Protein AF-A0A819W1I9-F1 (afdb_monomer_lite)

Secondary structure (DSSP, 8-state):
-HHHHHHHHHHHHHS--S---HHHHHHHHHHHHS--TT-TTHHHHHHHHHHHHH-SHHHHHHHHHTTHHHHHHHHHH---SSSSHHHHHHHHHHHHHHHHHT--HHHHHHHHHTTHHHHHHHHHTS----HHHHHHHHHHHHHHHH-TTTS-HHHHHHHHHHHHT----TTSTHHHHHHHHHHHHHTT--

Radius of gyration: 16.9 Å; chains: 1; bounding box: 39×48×34 Å

Sequence (190 aa):
TGVIRFLLRDAKETSKLAIIDDQILKQIVLNSNTIHAGLQFESRRVLFLLPIALKTVQAIEALARNDVFPLITSTLASCDVQTNRGIIQNEALIALNIIFMLANAFICEKLKEANSHENIKEFLKQEIQHPEIINNILQLIHLIKKQNNFLTVEQLHEYKPLLENIRISQNCGGRRLIDRTLAVIQNELE

pLDDT: mean 74.16, std 16.61, range [32.72, 95.38]

Structure (mmCIF, N/CA/C/O backbone):
data_AF-A0A819W1I9-F1
#
_entry.id   AF-A0A819W1I9-F1
#
loop_
_atom_site.group_PDB
_atom_site.id
_atom_site.type_symbol
_atom_site.label_atom_id
_atom_site.label_alt_id
_atom_site.label_comp_id
_atom_site.label_asym_id
_atom_site.label_entity_id
_atom_site.label_seq_id
_atom_site.pdbx_PDB_ins_code
_atom_site.Cartn_x
_atom_site.Cartn_y
_atom_site.Cartn_z
_atom_site.occupancy
_atom_site.B_iso_or_equiv
_atom_site.auth_seq_id
_atom_site.auth_comp_id
_atom_site.auth_asym_id
_atom_site.auth_atom_id
_atom_site.pdbx_PDB_model_num
ATOM 1 N N . THR A 1 1 ? -3.721 -21.417 -12.258 1.00 40.62 1 THR A N 1
ATOM 2 C CA . THR A 1 1 ? -4.404 -20.316 -12.985 1.00 40.62 1 THR A CA 1
ATOM 3 C C . THR A 1 1 ? -5.929 -20.445 -13.072 1.00 40.62 1 THR A C 1
ATOM 5 O O . THR A 1 1 ? -6.586 -19.410 -13.104 1.00 40.62 1 THR A O 1
ATOM 8 N N . GLY A 1 2 ? -6.529 -21.649 -13.060 1.00 32.72 2 GLY A N 1
ATOM 9 C CA . GLY A 1 2 ? -7.995 -21.828 -13.153 1.00 32.72 2 GLY A CA 1
ATOM 10 C C . GLY A 1 2 ? -8.813 -21.359 -11.936 1.00 32.72 2 GLY A C 1
ATOM 11 O O . GLY A 1 2 ? -9.829 -20.697 -12.109 1.00 32.72 2 GLY A O 1
ATOM 12 N N . VAL A 1 3 ? -8.337 -21.612 -10.712 1.00 42.19 3 VAL A N 1
ATOM 13 C CA . VAL A 1 3 ? -9.061 -21.277 -9.464 1.00 42.19 3 VAL A CA 1
ATOM 14 C C . VAL A 1 3 ? -9.192 -19.763 -9.250 1.00 42.19 3 VAL A C 1
ATOM 16 O O . VAL A 1 3 ? -10.231 -19.276 -8.826 1.00 42.19 3 VAL A O 1
ATOM 19 N N . ILE A 1 4 ? -8.166 -18.995 -9.621 1.00 44.78 4 ILE A N 1
ATOM 20 C CA . ILE A 1 4 ? -8.123 -17.533 -9.443 1.00 44.78 4 ILE A CA 1
ATOM 21 C C . ILE A 1 4 ? -9.081 -16.832 -10.413 1.00 44.78 4 ILE A C 1
ATOM 23 O O . ILE A 1 4 ? -9.819 -15.930 -10.021 1.00 44.78 4 ILE A O 1
ATOM 27 N N . ARG A 1 5 ? -9.115 -17.277 -11.679 1.00 37.56 5 ARG A N 1
ATOM 28 C CA . ARG A 1 5 ? -10.106 -16.792 -12.651 1.00 37.56 5 ARG A CA 1
ATOM 29 C C . ARG A 1 5 ? -11.521 -17.190 -12.251 1.00 37.56 5 ARG A C 1
ATOM 31 O O . ARG A 1 5 ? -12.421 -16.400 -12.479 1.00 37.56 5 ARG A O 1
ATOM 38 N N . PHE A 1 6 ? -11.708 -18.365 -11.651 1.00 39.47 6 PHE A N 1
ATOM 39 C CA . PHE A 1 6 ? -13.008 -18.805 -11.151 1.00 39.47 6 PHE A CA 1
ATOM 40 C C . PHE A 1 6 ? -13.499 -17.907 -10.004 1.00 39.47 6 PHE A C 1
ATOM 42 O O . PHE A 1 6 ? -14.563 -17.316 -10.131 1.00 39.47 6 PHE A O 1
ATOM 49 N N . LEU A 1 7 ? -12.676 -17.677 -8.972 1.00 45.53 7 LEU A N 1
ATOM 50 C CA . LEU A 1 7 ? -13.018 -16.809 -7.834 1.00 45.53 7 LEU A CA 1
ATOM 51 C C . LEU A 1 7 ? -13.323 -15.359 -8.2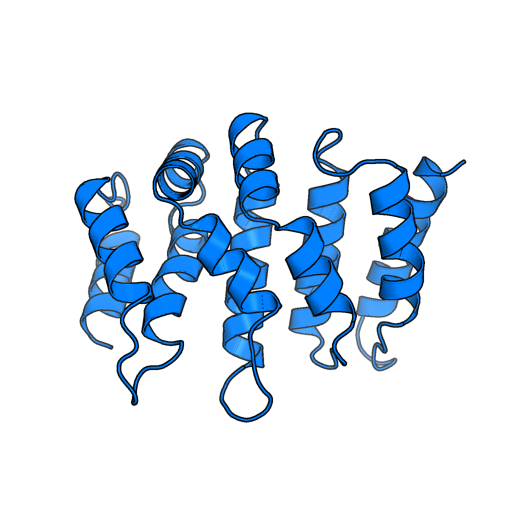53 1.00 45.53 7 LEU A C 1
ATOM 53 O O . LEU A 1 7 ? -14.256 -14.756 -7.736 1.00 45.53 7 LEU A O 1
ATOM 57 N N . LEU A 1 8 ? -12.578 -14.799 -9.216 1.00 46.66 8 LEU A N 1
ATOM 58 C CA . LEU A 1 8 ? -12.782 -13.425 -9.705 1.00 46.66 8 LEU A CA 1
ATOM 59 C C . LEU A 1 8 ? -13.891 -13.289 -10.762 1.00 46.66 8 LEU A C 1
ATOM 61 O O . LEU A 1 8 ? -14.426 -12.194 -10.948 1.00 46.66 8 LEU A O 1
ATOM 65 N N . ARG A 1 9 ? -14.226 -14.365 -11.481 1.00 39.38 9 ARG A N 1
ATOM 66 C CA . ARG A 1 9 ? -15.334 -14.384 -12.445 1.00 39.38 9 ARG A CA 1
ATOM 67 C C . ARG A 1 9 ? -16.673 -14.551 -11.729 1.00 39.38 9 ARG A C 1
ATOM 69 O O . ARG A 1 9 ? -17.563 -13.743 -11.972 1.00 39.38 9 ARG A O 1
ATOM 76 N N . ASP A 1 10 ? -16.770 -15.478 -10.775 1.00 37.53 10 ASP A N 1
ATOM 77 C CA . ASP A 1 10 ? -17.967 -15.630 -9.930 1.00 37.53 10 ASP A CA 1
ATOM 78 C C . ASP A 1 10 ? -18.248 -14.359 -9.113 1.00 37.53 10 ASP A C 1
ATOM 80 O O . ASP A 1 10 ? -19.395 -13.926 -8.993 1.00 37.53 10 ASP A O 1
ATOM 84 N N . ALA A 1 11 ? -17.191 -13.698 -8.632 1.00 45.59 11 ALA A N 1
ATOM 85 C CA . ALA A 1 11 ? -17.246 -12.398 -7.971 1.00 45.59 11 ALA A CA 1
ATOM 86 C C . ALA A 1 11 ? -17.952 -11.304 -8.789 1.00 45.59 11 ALA A C 1
ATOM 88 O O . ALA A 1 11 ? -18.772 -10.554 -8.256 1.00 45.59 11 ALA A O 1
ATOM 89 N N . LYS A 1 12 ? -17.595 -11.190 -10.076 1.00 42.84 12 LYS A N 1
ATOM 90 C CA . LYS A 1 12 ? -18.117 -10.172 -10.998 1.00 42.84 12 LYS A CA 1
ATOM 91 C C . LYS A 1 12 ? -19.528 -10.491 -11.480 1.00 42.84 12 LYS A C 1
ATOM 93 O O . LYS A 1 12 ? -20.302 -9.565 -11.689 1.00 42.84 12 LYS A O 1
ATOM 98 N N . GLU A 1 13 ? -19.847 -11.769 -11.677 1.00 42.88 13 GLU A N 1
ATOM 99 C CA . GLU A 1 13 ? -21.111 -12.194 -12.289 1.00 42.88 13 GLU A CA 1
ATOM 100 C C . GLU A 1 13 ? -22.275 -12.273 -11.284 1.00 42.88 13 GLU A C 1
ATOM 102 O O . GLU A 1 13 ? -23.427 -12.167 -11.693 1.00 42.88 13 GLU A O 1
ATOM 107 N N . THR A 1 14 ? -22.017 -12.404 -9.975 1.00 42.12 14 THR A N 1
ATOM 108 C CA . THR A 1 14 ? -23.095 -12.676 -9.000 1.00 42.12 14 THR A CA 1
ATOM 109 C C . THR A 1 14 ? -23.309 -11.626 -7.914 1.00 42.12 14 THR A C 1
ATOM 111 O O . THR A 1 14 ? -24.215 -11.798 -7.102 1.00 42.12 14 THR A O 1
ATOM 114 N N . SER A 1 15 ? -22.516 -10.551 -7.826 1.00 43.94 15 SER A N 1
ATOM 115 C CA . SER A 1 15 ? -22.472 -9.678 -6.629 1.00 43.94 15 SER A CA 1
ATOM 116 C C . SER A 1 15 ? -22.173 -10.431 -5.307 1.00 43.94 15 SER A C 1
ATOM 118 O O . SER A 1 15 ? -22.269 -9.854 -4.227 1.00 43.94 15 SER A O 1
ATOM 120 N N . LYS A 1 16 ? -21.742 -11.707 -5.372 1.00 41.88 16 LYS A N 1
ATOM 121 C CA . LYS A 1 16 ? -21.447 -12.585 -4.223 1.00 41.88 16 LYS A CA 1
ATOM 122 C C . LYS A 1 16 ? -19.952 -12.738 -3.923 1.00 41.88 16 LYS A C 1
ATOM 124 O O . LYS A 1 16 ? -19.539 -13.749 -3.369 1.00 41.88 16 LYS A O 1
ATOM 129 N N . LEU A 1 17 ? -19.146 -11.699 -4.138 1.00 43.75 17 LEU A N 1
ATOM 130 C CA . LEU A 1 17 ? -17.957 -11.515 -3.286 1.00 43.75 17 LEU A CA 1
ATOM 131 C C . LEU A 1 17 ? -18.344 -11.005 -1.884 1.00 43.75 17 LEU A C 1
ATOM 133 O O . LEU A 1 17 ? -17.508 -10.488 -1.154 1.00 43.75 17 LEU A O 1
ATOM 137 N N . ALA A 1 18 ? -19.626 -11.105 -1.520 1.00 43.31 18 ALA A N 1
ATOM 138 C CA . ALA A 1 18 ? -20.179 -10.516 -0.317 1.00 43.31 18 ALA A CA 1
ATOM 139 C C . ALA A 1 18 ? -19.517 -11.043 0.961 1.00 43.31 18 ALA A C 1
ATOM 141 O O . ALA A 1 18 ? -19.494 -10.313 1.944 1.00 43.31 18 ALA A O 1
ATOM 142 N N . ILE A 1 19 ? -18.966 -12.262 0.973 1.00 50.28 19 ILE A N 1
ATOM 143 C CA . ILE A 1 19 ? -18.284 -12.803 2.152 1.00 50.28 19 ILE A CA 1
ATOM 144 C C . ILE A 1 19 ? -17.232 -13.814 1.682 1.00 50.28 19 ILE A C 1
ATOM 146 O O . ILE A 1 19 ? -17.568 -14.947 1.344 1.00 50.28 19 ILE A O 1
ATOM 150 N N . ILE A 1 20 ? -15.955 -13.428 1.643 1.00 56.88 20 ILE A N 1
ATOM 151 C CA . ILE A 1 20 ? -14.900 -14.441 1.751 1.00 56.88 20 ILE A CA 1
ATOM 152 C C . ILE A 1 20 ? -14.887 -14.829 3.224 1.00 56.88 20 ILE A C 1
ATOM 154 O O . ILE A 1 20 ? -14.610 -13.981 4.068 1.00 56.88 20 ILE A O 1
ATOM 158 N N . ASP A 1 21 ? -15.258 -16.071 3.521 1.00 64.88 21 ASP A N 1
ATOM 159 C CA . ASP A 1 21 ? -15.243 -16.594 4.886 1.00 64.88 21 ASP A CA 1
ATOM 160 C C . ASP A 1 21 ? -13.842 -16.431 5.504 1.00 64.88 21 ASP A C 1
ATOM 162 O O . ASP A 1 21 ? -12.826 -16.655 4.837 1.00 64.88 21 ASP A O 1
ATOM 166 N N . ASP A 1 22 ? -13.785 -16.065 6.784 1.00 65.25 22 ASP A N 1
ATOM 167 C CA . ASP A 1 22 ? -12.542 -15.909 7.541 1.00 65.25 22 ASP A CA 1
ATOM 168 C C . ASP A 1 22 ? -11.709 -17.198 7.501 1.00 65.25 22 ASP A C 1
ATOM 170 O O . ASP A 1 22 ? -10.481 -17.144 7.429 1.00 65.25 22 ASP A O 1
ATOM 174 N N . GLN A 1 23 ? -12.345 -18.377 7.479 1.00 65.50 23 GLN A N 1
ATOM 175 C CA . GLN A 1 23 ? -11.618 -19.643 7.326 1.00 65.50 23 GLN A CA 1
ATOM 176 C C . GLN A 1 23 ? -10.927 -19.756 5.962 1.00 65.50 23 GLN A C 1
ATOM 178 O O . GLN A 1 23 ? -9.781 -20.206 5.884 1.00 65.50 23 GLN A O 1
ATOM 183 N N . ILE A 1 24 ? -11.590 -19.307 4.894 1.00 66.38 24 ILE A N 1
ATOM 184 C CA . ILE A 1 24 ? -11.033 -19.300 3.538 1.00 66.38 24 ILE A CA 1
ATOM 185 C C . ILE A 1 24 ? -9.881 -18.293 3.457 1.00 66.38 24 ILE A C 1
ATOM 187 O O . ILE A 1 24 ? -8.821 -18.628 2.930 1.00 66.38 24 ILE A O 1
ATOM 191 N N . LEU A 1 25 ? -10.036 -17.090 4.025 1.00 67.19 25 LEU A N 1
ATOM 192 C CA . LEU A 1 25 ? -8.958 -16.096 4.084 1.00 67.19 25 LEU A CA 1
ATOM 193 C C . LEU A 1 25 ? -7.730 -16.635 4.823 1.00 67.19 25 LEU A C 1
ATOM 195 O O . LEU A 1 25 ? -6.623 -16.551 4.290 1.00 67.19 25 LEU A O 1
ATOM 199 N N . LYS A 1 26 ? -7.916 -17.263 5.991 1.00 66.94 26 LYS A N 1
ATOM 200 C CA . LYS A 1 26 ? -6.822 -17.896 6.748 1.00 66.94 26 LYS A CA 1
ATOM 201 C C . LYS A 1 26 ? -6.105 -18.960 5.933 1.00 66.94 26 LYS A C 1
ATOM 203 O O . LYS A 1 26 ? -4.879 -18.987 5.914 1.00 66.94 26 LYS A O 1
ATOM 208 N N . GLN A 1 27 ? -6.844 -19.813 5.226 1.00 66.38 27 GLN A N 1
ATOM 209 C CA . GLN A 1 27 ? -6.240 -20.829 4.364 1.00 66.38 27 GLN A CA 1
ATOM 210 C C . GLN A 1 27 ? -5.451 -20.208 3.208 1.00 66.38 27 GLN A C 1
ATOM 212 O O . GLN A 1 27 ? -4.346 -20.660 2.919 1.00 66.38 27 GLN A O 1
ATOM 217 N N . ILE A 1 28 ? -5.970 -19.157 2.564 1.00 68.31 28 ILE A N 1
ATOM 218 C CA . ILE A 1 28 ? -5.247 -18.447 1.498 1.00 68.31 28 ILE A CA 1
ATOM 219 C C . ILE A 1 28 ? -3.946 -17.850 2.049 1.00 68.31 28 ILE A C 1
ATOM 221 O O . ILE A 1 28 ? -2.899 -18.002 1.424 1.00 68.31 28 ILE A O 1
ATOM 225 N N . VAL A 1 29 ? -3.988 -17.220 3.224 1.00 67.69 29 VAL A N 1
ATOM 226 C CA . VAL A 1 29 ? -2.820 -16.613 3.881 1.00 67.69 29 VAL A CA 1
ATOM 227 C C . VAL A 1 29 ? -1.779 -17.671 4.247 1.00 67.69 29 VAL A C 1
ATOM 229 O O . VAL A 1 29 ? -0.620 -17.540 3.853 1.00 67.69 29 VAL A O 1
ATOM 232 N N . LEU A 1 30 ? -2.183 -18.771 4.886 1.00 69.69 30 LEU A N 1
ATOM 233 C CA . LEU A 1 30 ? -1.293 -19.895 5.201 1.00 69.69 30 LEU A CA 1
ATOM 234 C C . LEU A 1 30 ? -0.627 -20.464 3.938 1.00 69.69 30 LEU A C 1
ATOM 236 O O . LEU A 1 30 ? 0.590 -20.647 3.901 1.00 69.69 30 LEU A O 1
ATOM 240 N N . ASN A 1 31 ? -1.404 -20.659 2.872 1.00 65.94 31 ASN A N 1
ATOM 241 C CA . ASN A 1 31 ? -0.908 -21.199 1.606 1.00 65.94 31 ASN A CA 1
ATOM 242 C C . ASN A 1 31 ? -0.075 -20.187 0.797 1.00 65.94 31 ASN A C 1
ATOM 244 O O . ASN A 1 31 ? 0.723 -20.566 -0.060 1.00 65.94 31 ASN A O 1
ATOM 248 N N . SER A 1 32 ? -0.218 -18.886 1.056 1.00 63.47 32 SER A N 1
ATOM 249 C CA . SER A 1 32 ? 0.608 -17.852 0.420 1.00 63.47 32 SER A CA 1
ATOM 250 C C . SER A 1 32 ? 2.045 -17.815 0.963 1.00 63.47 32 SER A C 1
ATOM 252 O O . SER A 1 32 ? 2.952 -17.317 0.286 1.00 63.47 32 SER A O 1
ATOM 254 N N . ASN A 1 33 ? 2.255 -18.389 2.154 1.00 61.66 33 ASN A N 1
ATOM 255 C CA . ASN A 1 33 ? 3.569 -18.598 2.759 1.00 61.66 33 ASN A CA 1
ATOM 256 C C . ASN A 1 33 ? 4.230 -19.902 2.290 1.00 61.66 33 ASN A C 1
ATOM 258 O O . ASN A 1 33 ? 5.455 -20.010 2.325 1.00 61.66 33 ASN A O 1
ATOM 262 N N . THR A 1 34 ? 3.455 -20.878 1.804 1.00 55.47 34 THR A N 1
ATOM 263 C CA . THR A 1 34 ? 4.005 -22.096 1.198 1.00 55.47 34 THR A CA 1
ATOM 264 C C . THR A 1 34 ? 4.489 -21.810 -0.221 1.00 55.47 34 THR A C 1
ATOM 266 O O . THR A 1 34 ? 3.709 -21.588 -1.148 1.00 55.47 34 THR A O 1
ATOM 269 N N . ILE A 1 35 ? 5.808 -21.784 -0.392 1.0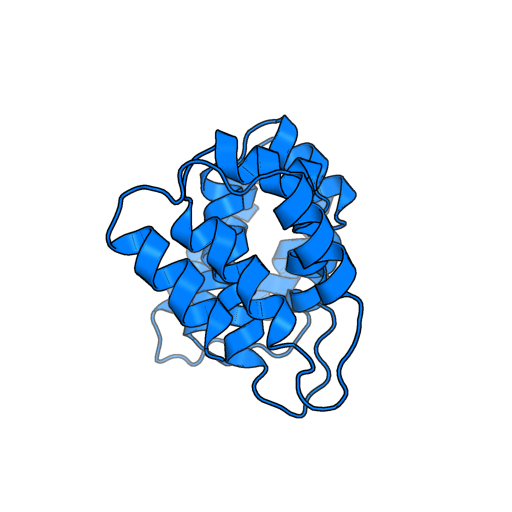0 48.19 35 ILE A N 1
ATOM 270 C CA . ILE A 1 35 ? 6.451 -21.489 -1.669 1.00 48.19 35 ILE A CA 1
ATOM 271 C C . ILE A 1 35 ? 6.437 -22.744 -2.552 1.00 48.19 35 ILE A C 1
ATOM 273 O O . ILE A 1 35 ? 7.235 -23.658 -2.360 1.00 48.19 35 ILE A O 1
ATOM 277 N N . HIS A 1 36 ? 5.583 -22.771 -3.576 1.00 45.62 36 HIS A N 1
ATOM 278 C CA . HIS A 1 36 ? 5.805 -23.659 -4.718 1.00 45.62 36 HIS A CA 1
ATOM 279 C C . HIS A 1 36 ? 6.907 -23.061 -5.598 1.00 45.62 36 HIS A C 1
ATOM 281 O O . HIS A 1 36 ? 6.750 -21.958 -6.120 1.00 45.62 36 HIS A O 1
ATOM 287 N N . ALA A 1 37 ? 8.007 -23.796 -5.787 1.00 44.50 37 ALA A N 1
ATOM 288 C CA . ALA A 1 37 ? 9.205 -23.326 -6.493 1.00 44.50 37 ALA A CA 1
ATOM 289 C C . ALA A 1 37 ? 8.942 -22.781 -7.917 1.00 44.50 37 ALA A C 1
ATOM 291 O O . ALA A 1 37 ? 9.687 -21.928 -8.381 1.00 44.50 37 ALA A O 1
ATOM 292 N N . GLY A 1 38 ? 7.869 -23.217 -8.590 1.00 44.56 38 GLY A N 1
ATOM 293 C CA . GLY A 1 38 ? 7.473 -22.733 -9.923 1.00 44.56 38 GLY A CA 1
ATOM 294 C C . GLY A 1 38 ? 6.378 -21.654 -9.953 1.00 44.56 38 GLY A C 1
ATOM 295 O O . GLY A 1 38 ? 5.993 -21.227 -11.034 1.00 44.56 38 GLY A O 1
ATOM 296 N N . LEU A 1 39 ? 5.843 -21.238 -8.799 1.00 47.97 39 LEU A N 1
ATOM 297 C CA . LEU A 1 39 ? 4.739 -20.266 -8.674 1.00 47.97 39 LEU A CA 1
ATOM 298 C C . LEU A 1 39 ? 5.048 -19.171 -7.647 1.00 47.97 39 LEU A C 1
ATOM 300 O O . LEU A 1 39 ? 4.131 -18.539 -7.113 1.00 47.97 39 LEU A O 1
ATOM 304 N N . GLN A 1 40 ? 6.334 -18.963 -7.351 1.00 51.16 40 GLN A N 1
ATOM 305 C CA . GLN A 1 40 ? 6.780 -17.865 -6.504 1.00 51.16 40 GLN A CA 1
ATOM 306 C C . GLN A 1 40 ? 6.093 -16.575 -6.976 1.00 51.16 40 GLN A C 1
ATOM 308 O O . GLN A 1 40 ? 6.099 -16.244 -8.158 1.00 51.16 40 GLN A O 1
ATOM 313 N N . PHE A 1 41 ? 5.421 -15.904 -6.042 1.00 55.34 41 PHE A N 1
ATOM 314 C CA . PHE A 1 41 ? 4.643 -14.675 -6.232 1.00 55.34 41 PHE A CA 1
ATOM 315 C C . PHE A 1 41 ? 3.269 -14.788 -6.926 1.00 55.34 41 PHE A C 1
ATOM 317 O O . PHE A 1 41 ? 2.389 -14.003 -6.575 1.00 55.34 41 PHE A O 1
ATOM 324 N N . GLU A 1 42 ? 2.993 -15.758 -7.812 1.00 58.22 42 GLU A N 1
ATOM 325 C CA . GLU A 1 42 ? 1.656 -15.885 -8.438 1.00 58.22 42 GLU A CA 1
ATOM 326 C C . GLU A 1 42 ? 0.546 -16.213 -7.430 1.00 58.22 42 GLU A C 1
ATOM 328 O O . GLU A 1 42 ? -0.573 -15.712 -7.550 1.00 58.22 42 GLU A O 1
ATOM 333 N N . SER A 1 43 ? 0.859 -17.010 -6.406 1.00 61.81 43 SER A N 1
ATOM 334 C CA . SER A 1 43 ? -0.070 -17.309 -5.310 1.00 61.81 43 SER A CA 1
ATOM 335 C C . SER A 1 43 ? -0.417 -16.065 -4.484 1.00 61.81 43 SER A C 1
ATOM 337 O O . SER A 1 43 ? -1.550 -15.927 -4.025 1.00 61.81 43 SER A O 1
ATOM 339 N N . ARG A 1 44 ? 0.525 -15.120 -4.348 1.00 69.81 44 ARG A N 1
ATOM 340 C CA . ARG A 1 44 ? 0.334 -13.866 -3.600 1.00 69.81 44 ARG A CA 1
ATOM 341 C C . ARG A 1 44 ? -0.498 -12.842 -4.360 1.00 69.81 44 ARG A C 1
ATOM 343 O O . ARG A 1 44 ? -1.211 -12.072 -3.728 1.00 69.81 44 ARG A O 1
ATOM 350 N N . ARG A 1 45 ? -0.495 -12.876 -5.697 1.00 76.12 45 ARG A N 1
ATOM 351 C CA . ARG A 1 45 ? -1.299 -11.958 -6.525 1.00 76.12 45 ARG A CA 1
ATOM 352 C C . ARG A 1 45 ? -2.785 -11.995 -6.187 1.00 76.12 45 ARG A C 1
ATOM 354 O O . ARG A 1 45 ? -3.444 -10.964 -6.238 1.00 76.12 45 ARG A O 1
ATOM 361 N N . VAL A 1 46 ? -3.306 -13.153 -5.772 1.00 73.69 46 VAL A N 1
ATOM 362 C CA . VAL A 1 46 ? -4.695 -13.277 -5.300 1.00 73.69 46 VAL A CA 1
ATOM 363 C C . VAL A 1 46 ? -4.980 -12.276 -4.187 1.00 73.69 46 VAL A C 1
ATOM 365 O O . VAL A 1 46 ? -5.982 -11.574 -4.261 1.00 73.69 46 VAL A O 1
ATOM 368 N N . LEU A 1 47 ? -4.074 -12.151 -3.215 1.00 78.12 47 LEU A N 1
ATOM 369 C CA . LEU A 1 47 ? -4.224 -11.254 -2.071 1.00 78.12 47 LEU A CA 1
ATOM 370 C C . LEU A 1 47 ? -4.276 -9.781 -2.486 1.00 78.12 47 LEU A C 1
ATOM 372 O O . LEU A 1 47 ? -4.991 -9.009 -1.859 1.00 78.12 47 LEU A O 1
ATOM 376 N N . PHE A 1 48 ? -3.583 -9.393 -3.562 1.00 83.62 48 PHE A N 1
ATOM 377 C CA . PHE A 1 48 ? -3.622 -8.020 -4.086 1.00 83.62 48 PHE A CA 1
ATOM 378 C C . PHE A 1 48 ? -4.932 -7.732 -4.820 1.00 83.62 48 PHE A C 1
ATOM 380 O O . PHE A 1 48 ? -5.454 -6.620 -4.773 1.00 83.62 48 PHE A O 1
ATOM 387 N N . LEU A 1 49 ? -5.508 -8.749 -5.463 1.00 80.62 49 LEU A N 1
ATOM 388 C CA . LEU A 1 49 ? -6.780 -8.627 -6.170 1.00 80.62 49 LEU A CA 1
ATOM 389 C C . LEU A 1 49 ? -7.979 -8.561 -5.213 1.00 80.62 49 LEU A C 1
ATOM 391 O O . LEU A 1 49 ? -9.015 -8.023 -5.600 1.00 80.62 49 LEU A O 1
ATOM 395 N N . LEU A 1 50 ? -7.851 -9.047 -3.971 1.00 81.44 50 LEU A N 1
ATOM 396 C CA . LEU A 1 50 ? -8.943 -9.027 -2.992 1.00 81.44 50 LEU A CA 1
ATOM 397 C C . LEU A 1 50 ? -9.389 -7.599 -2.623 1.00 81.44 50 LEU A C 1
ATOM 399 O O . LEU A 1 50 ? -10.570 -7.306 -2.826 1.00 81.44 50 LEU A O 1
ATOM 403 N N . PRO A 1 51 ? -8.511 -6.667 -2.188 1.00 84.12 51 PRO A N 1
ATOM 404 C CA . PRO A 1 51 ? -8.899 -5.267 -2.000 1.00 84.12 51 PRO A CA 1
ATOM 405 C C . PRO A 1 51 ? -9.510 -4.645 -3.260 1.00 84.12 51 PRO A C 1
ATOM 407 O O . PRO A 1 51 ? -10.503 -3.922 -3.178 1.00 84.12 51 PRO A O 1
ATOM 410 N N . ILE A 1 52 ? -8.959 -4.981 -4.435 1.00 79.19 52 ILE A N 1
ATOM 411 C CA . ILE A 1 52 ? -9.399 -4.462 -5.737 1.00 79.19 52 ILE A CA 1
ATOM 412 C C . ILE A 1 52 ? -10.809 -4.912 -6.093 1.00 79.19 52 ILE A C 1
ATOM 414 O O . ILE A 1 52 ? -11.567 -4.133 -6.666 1.00 79.19 52 ILE A O 1
ATOM 418 N N . ALA A 1 53 ? -11.171 -6.146 -5.767 1.00 75.25 53 ALA A N 1
ATOM 419 C CA . ALA A 1 53 ? -12.484 -6.683 -6.076 1.00 75.25 53 ALA A CA 1
ATOM 420 C C . ALA A 1 53 ? -13.541 -6.281 -5.034 1.00 75.25 53 ALA A C 1
ATOM 422 O O . ALA A 1 53 ? -14.683 -6.026 -5.405 1.00 75.25 53 ALA A O 1
ATOM 423 N N . LEU A 1 54 ? -13.162 -6.202 -3.754 1.00 77.25 54 LEU A N 1
ATOM 424 C CA . LEU A 1 54 ? -14.097 -6.044 -2.637 1.00 77.25 54 LEU A CA 1
ATOM 425 C C . LEU A 1 54 ? -14.521 -4.592 -2.378 1.00 77.25 54 LEU A C 1
ATOM 427 O O . LEU A 1 54 ? -15.696 -4.354 -2.122 1.00 77.25 54 LEU A O 1
ATOM 431 N N . LYS A 1 55 ? -13.583 -3.633 -2.428 1.00 77.38 55 LYS A N 1
ATOM 432 C CA . LYS A 1 55 ? -13.804 -2.169 -2.327 1.00 77.38 55 LYS A CA 1
ATOM 433 C C . LYS A 1 55 ? -14.809 -1.678 -1.258 1.00 77.38 55 LYS A C 1
ATOM 435 O O . LYS A 1 55 ? -15.421 -0.628 -1.438 1.00 77.38 55 LYS A O 1
ATOM 440 N N . THR A 1 56 ? -14.966 -2.386 -0.141 1.00 82.00 56 THR A N 1
ATOM 441 C CA . THR A 1 56 ? -15.812 -1.972 0.994 1.00 82.00 56 THR A CA 1
ATOM 442 C C . THR A 1 56 ? -15.008 -1.993 2.285 1.00 82.00 56 THR A C 1
ATOM 444 O O . THR A 1 56 ? -14.130 -2.838 2.450 1.00 82.00 56 THR A O 1
ATOM 447 N N . VAL A 1 57 ? -15.308 -1.081 3.214 1.00 87.06 57 VAL A N 1
ATOM 448 C CA . VAL A 1 57 ? -14.582 -0.975 4.493 1.00 87.06 57 VAL A CA 1
ATOM 449 C C . VAL A 1 57 ? -14.639 -2.300 5.255 1.00 87.06 57 VAL A C 1
ATOM 451 O O . VAL A 1 57 ? -13.601 -2.820 5.639 1.00 87.06 57 VAL A O 1
ATOM 454 N N . GLN A 1 58 ? -15.822 -2.909 5.376 1.00 85.38 58 GLN A N 1
ATOM 455 C CA . GLN A 1 58 ? -16.028 -4.167 6.106 1.00 85.38 58 GLN A CA 1
ATOM 456 C C . GLN A 1 58 ? -15.176 -5.312 5.549 1.00 85.38 58 GLN A C 1
ATOM 458 O O . GLN A 1 58 ? -14.623 -6.110 6.306 1.00 85.38 58 GLN A O 1
ATOM 463 N N . ALA A 1 59 ? -15.047 -5.386 4.224 1.00 81.56 59 ALA A N 1
ATOM 464 C CA . ALA A 1 59 ? -14.218 -6.393 3.588 1.00 81.56 59 ALA A CA 1
ATOM 465 C C . ALA A 1 59 ? -12.724 -6.123 3.813 1.00 81.56 59 ALA A C 1
ATOM 467 O O . ALA A 1 59 ? -11.982 -7.053 4.112 1.00 81.56 59 ALA A O 1
ATOM 468 N N . ILE A 1 60 ? -12.278 -4.863 3.735 1.00 88.19 60 ILE A N 1
ATOM 469 C CA . ILE A 1 60 ? -10.887 -4.495 4.046 1.00 88.19 60 ILE A CA 1
ATOM 470 C C . ILE A 1 60 ? -10.548 -4.792 5.514 1.00 88.19 60 ILE A C 1
ATOM 472 O O . ILE A 1 60 ? -9.470 -5.311 5.793 1.00 88.19 60 ILE A O 1
ATOM 476 N N . GLU A 1 61 ? -11.469 -4.549 6.449 1.00 88.94 61 GLU A N 1
ATOM 477 C CA . GLU A 1 61 ? -11.296 -4.935 7.854 1.00 88.94 61 GLU A CA 1
ATOM 478 C C . GLU A 1 61 ? -11.179 -6.453 8.031 1.00 88.94 61 GLU A C 1
ATOM 480 O O . GLU A 1 61 ? -10.371 -6.913 8.837 1.00 88.94 61 GLU A O 1
ATOM 485 N N . ALA A 1 62 ? -11.945 -7.244 7.274 1.00 83.62 62 ALA A N 1
ATOM 486 C CA . ALA A 1 62 ? -11.818 -8.700 7.285 1.00 83.62 62 ALA A CA 1
ATOM 487 C C . ALA A 1 62 ? -10.439 -9.150 6.774 1.00 83.62 62 ALA A C 1
ATOM 489 O O . ALA A 1 62 ? -9.811 -10.011 7.384 1.00 83.62 62 ALA A O 1
ATOM 490 N N . LEU A 1 63 ? -9.910 -8.523 5.717 1.00 87.06 63 LEU A N 1
ATOM 491 C CA . LEU A 1 63 ? -8.537 -8.780 5.264 1.00 87.06 63 LEU A CA 1
ATOM 492 C C . LEU A 1 63 ? -7.509 -8.424 6.351 1.00 87.06 63 LEU A C 1
ATOM 494 O O . LEU A 1 63 ? -6.569 -9.182 6.582 1.00 87.06 63 LEU A O 1
ATOM 498 N N . ALA A 1 64 ? -7.712 -7.305 7.050 1.00 88.88 64 ALA A N 1
ATOM 499 C CA . ALA A 1 64 ? -6.838 -6.861 8.132 1.00 88.88 64 ALA A CA 1
ATOM 500 C C . ALA A 1 64 ? -6.834 -7.833 9.326 1.00 88.88 64 ALA A C 1
ATOM 502 O O . ALA A 1 64 ? -5.778 -8.111 9.884 1.00 88.88 64 ALA A O 1
ATOM 503 N N . ARG A 1 65 ? -7.999 -8.389 9.698 1.00 86.81 65 ARG A N 1
ATOM 504 C CA . ARG A 1 65 ? -8.133 -9.398 10.771 1.00 86.81 65 ARG A CA 1
ATOM 505 C C . ARG A 1 65 ? -7.458 -10.733 10.453 1.00 86.81 65 ARG A C 1
ATOM 507 O O . ARG A 1 65 ? -7.211 -11.508 11.370 1.00 86.81 65 ARG A O 1
ATOM 514 N N . ASN A 1 66 ? -7.200 -11.007 9.178 1.00 83.44 66 ASN A N 1
ATOM 515 C CA . ASN A 1 66 ? -6.605 -12.254 8.710 1.00 83.44 66 ASN A CA 1
ATOM 516 C C . ASN A 1 66 ? -5.152 -12.066 8.240 1.00 83.44 66 ASN A C 1
ATOM 518 O O . ASN A 1 66 ? -4.685 -12.835 7.411 1.00 83.44 66 ASN A O 1
ATOM 522 N N . ASP A 1 67 ? -4.444 -11.043 8.730 1.00 84.62 67 ASP A N 1
ATOM 523 C CA . ASP A 1 67 ? -3.011 -10.824 8.470 1.00 84.62 67 ASP A CA 1
ATOM 524 C C . ASP A 1 67 ? -2.639 -10.741 6.978 1.00 84.62 67 ASP A C 1
ATOM 526 O O . ASP A 1 67 ? -1.541 -11.105 6.552 1.00 84.62 67 ASP A O 1
ATOM 530 N N . VAL A 1 68 ? -3.549 -10.212 6.153 1.00 87.25 68 VAL A N 1
ATOM 531 C CA . VAL A 1 68 ? -3.287 -10.013 4.721 1.00 87.25 68 VAL A CA 1
ATOM 532 C C . VAL A 1 68 ? -2.343 -8.828 4.492 1.00 87.25 68 VAL A C 1
ATOM 534 O O . VAL A 1 68 ? -1.498 -8.880 3.600 1.00 87.25 68 VAL A O 1
ATOM 537 N N . PHE A 1 69 ? -2.446 -7.759 5.289 1.00 91.69 69 PHE A N 1
ATOM 538 C CA . PHE A 1 69 ? -1.666 -6.530 5.078 1.00 91.69 69 PHE A CA 1
ATOM 539 C C . PHE A 1 69 ? -0.147 -6.742 5.103 1.00 91.69 69 PHE A C 1
ATOM 541 O O . PHE A 1 69 ? 0.488 -6.263 4.164 1.00 91.69 69 PHE A O 1
ATOM 548 N N . PRO A 1 70 ? 0.444 -7.487 6.066 1.00 89.50 70 PRO A N 1
ATOM 549 C CA . PRO A 1 70 ? 1.876 -7.789 6.056 1.00 89.50 70 PRO A CA 1
ATOM 550 C C . PRO A 1 70 ? 2.362 -8.398 4.739 1.00 89.50 70 PRO A C 1
ATOM 552 O O . PRO A 1 70 ? 3.440 -8.056 4.267 1.00 89.50 70 PRO A O 1
ATOM 555 N N . LEU A 1 71 ? 1.559 -9.261 4.109 1.00 85.75 71 LEU A N 1
ATOM 556 C CA . LEU A 1 71 ? 1.914 -9.908 2.844 1.00 85.75 71 LEU A CA 1
ATOM 557 C C . LEU A 1 71 ? 1.875 -8.935 1.661 1.00 85.75 71 LEU A C 1
ATOM 559 O O . LEU A 1 71 ? 2.694 -9.033 0.743 1.00 85.75 71 LEU A O 1
ATOM 563 N N . ILE A 1 72 ? 0.930 -7.991 1.673 1.00 88.69 72 ILE A N 1
ATOM 564 C CA . ILE A 1 72 ? 0.845 -6.930 0.663 1.00 88.69 72 ILE A CA 1
ATOM 565 C C . ILE A 1 72 ? 2.023 -5.972 0.807 1.00 88.69 72 ILE A C 1
ATOM 567 O O . ILE A 1 72 ? 2.706 -5.677 -0.173 1.00 88.69 72 ILE A O 1
ATOM 571 N N . THR A 1 73 ? 2.294 -5.516 2.026 1.00 90.31 73 THR A N 1
ATOM 572 C CA . THR A 1 73 ? 3.303 -4.489 2.290 1.00 90.31 73 THR A CA 1
ATOM 573 C C . THR A 1 73 ? 4.707 -5.049 2.096 1.00 90.31 73 THR A C 1
ATOM 575 O O . THR A 1 73 ? 5.508 -4.435 1.395 1.00 90.31 73 THR A O 1
ATOM 578 N N . SER A 1 74 ? 4.994 -6.260 2.584 1.00 87.06 74 SER A N 1
ATOM 579 C CA . SER A 1 74 ? 6.306 -6.891 2.407 1.00 87.06 74 SER A CA 1
ATOM 580 C C . SER A 1 74 ? 6.623 -7.188 0.941 1.00 87.06 74 SER A C 1
ATOM 582 O O . SER A 1 74 ? 7.793 -7.244 0.566 1.00 87.06 74 SER A O 1
ATOM 584 N N . THR A 1 75 ? 5.612 -7.370 0.084 1.00 84.56 75 THR A N 1
ATOM 585 C CA . THR A 1 75 ? 5.818 -7.587 -1.359 1.00 84.56 75 THR A CA 1
ATOM 586 C C . THR A 1 75 ? 6.454 -6.368 -2.033 1.00 84.56 75 THR A C 1
ATOM 588 O O . THR A 1 75 ? 7.226 -6.537 -2.976 1.00 84.56 75 THR A O 1
ATOM 591 N N . LEU A 1 76 ? 6.222 -5.155 -1.519 1.00 83.31 76 LEU A N 1
ATOM 592 C CA . LEU A 1 76 ? 6.904 -3.958 -2.015 1.00 83.31 76 LEU A CA 1
ATOM 593 C C . LEU A 1 76 ? 8.423 -4.029 -1.771 1.00 83.31 76 LEU A C 1
ATOM 595 O O . LEU A 1 76 ? 9.207 -3.747 -2.679 1.00 83.31 76 LEU A O 1
ATOM 599 N N . ALA A 1 77 ? 8.830 -4.463 -0.575 1.00 76.69 77 ALA A N 1
ATOM 600 C CA . ALA A 1 77 ? 10.228 -4.483 -0.139 1.00 76.69 77 ALA A CA 1
ATOM 601 C C . ALA A 1 77 ? 11.017 -5.735 -0.580 1.00 76.69 77 ALA A C 1
ATOM 603 O O . ALA A 1 77 ? 12.223 -5.662 -0.778 1.00 76.69 77 ALA A O 1
ATOM 604 N N . SER A 1 78 ? 10.360 -6.890 -0.738 1.00 69.88 78 SER A N 1
ATOM 605 C CA . SER A 1 78 ? 11.023 -8.212 -0.820 1.00 69.88 78 SER A CA 1
ATOM 606 C C . SER A 1 78 ? 11.337 -8.737 -2.225 1.00 69.88 78 SER A C 1
ATOM 608 O O . SER A 1 78 ? 11.744 -9.888 -2.388 1.00 69.88 78 SER A O 1
ATOM 610 N N . CYS A 1 79 ? 11.150 -7.942 -3.270 1.00 56.78 79 CYS A N 1
ATOM 611 C CA . CYS A 1 79 ? 11.396 -8.421 -4.622 1.00 56.78 79 CYS A CA 1
ATOM 612 C C . CYS A 1 79 ? 12.920 -8.363 -4.930 1.00 56.78 79 CYS A C 1
ATOM 614 O O . CYS A 1 79 ? 13.484 -7.275 -4.902 1.00 56.78 79 CYS A O 1
ATOM 616 N N . ASP A 1 80 ? 13.568 -9.476 -5.363 1.00 50.91 80 ASP A N 1
ATOM 617 C CA . ASP A 1 80 ? 14.939 -9.591 -5.987 1.00 50.91 80 ASP A CA 1
ATOM 618 C C . ASP A 1 80 ? 15.080 -9.785 -7.558 1.00 50.91 80 ASP A C 1
ATOM 620 O O . ASP A 1 80 ? 14.392 -10.618 -8.149 1.00 50.91 80 ASP A O 1
ATOM 624 N N . VAL A 1 81 ? 15.908 -8.976 -8.250 1.00 45.66 81 VAL A N 1
ATOM 625 C CA . VAL A 1 81 ? 15.775 -8.285 -9.585 1.00 45.66 81 VAL A CA 1
ATOM 626 C C . VAL A 1 81 ? 15.255 -9.058 -10.834 1.00 45.66 81 VAL A C 1
ATOM 628 O O . VAL A 1 81 ? 14.926 -8.427 -11.836 1.00 45.66 81 VAL A O 1
ATOM 631 N N . GLN A 1 82 ? 15.027 -10.374 -10.822 1.00 45.44 82 GLN A N 1
ATOM 632 C CA . GLN A 1 82 ? 15.067 -11.157 -12.074 1.00 45.44 82 GLN A CA 1
ATOM 633 C C . GLN A 1 82 ? 13.754 -11.631 -12.767 1.00 45.44 82 GLN A C 1
ATOM 635 O O . GLN A 1 82 ? 13.859 -12.098 -13.896 1.00 45.44 82 GLN A O 1
ATOM 640 N N . THR A 1 83 ? 12.521 -11.504 -12.236 1.00 49.88 83 THR A N 1
ATOM 641 C CA . THR A 1 83 ? 11.307 -12.054 -12.929 1.00 49.88 83 THR A CA 1
ATOM 642 C C . THR A 1 83 ? 9.955 -11.353 -12.644 1.00 49.88 83 THR A C 1
ATOM 644 O O . THR A 1 83 ? 9.463 -11.381 -11.524 1.00 49.88 83 THR A O 1
ATOM 647 N N . ASN A 1 84 ? 9.292 -10.755 -13.656 1.00 56.56 84 ASN A N 1
ATOM 648 C CA . ASN A 1 84 ? 7.879 -10.270 -13.628 1.00 56.56 84 ASN A CA 1
ATOM 649 C C . ASN A 1 84 ? 7.454 -9.277 -12.507 1.00 56.56 84 ASN A C 1
ATOM 651 O O . ASN A 1 84 ? 6.287 -9.170 -12.130 1.00 56.56 84 ASN A O 1
ATOM 655 N N . ARG A 1 85 ? 8.402 -8.492 -11.999 1.00 67.75 85 ARG A N 1
ATOM 656 C CA . ARG A 1 85 ? 8.348 -7.834 -10.676 1.00 67.75 85 ARG A CA 1
ATOM 657 C C . ARG A 1 85 ? 7.550 -6.546 -10.666 1.00 67.75 85 ARG A C 1
ATOM 659 O O . ARG A 1 85 ? 6.792 -6.302 -9.734 1.00 67.75 85 ARG A O 1
ATOM 666 N N . GLY A 1 86 ? 7.670 -5.772 -11.744 1.00 73.94 86 GLY A N 1
ATOM 667 C CA . GLY A 1 86 ? 6.944 -4.517 -11.892 1.00 73.94 86 GLY A CA 1
ATOM 668 C C . GLY A 1 86 ? 5.435 -4.727 -11.825 1.00 73.94 86 GLY A C 1
ATOM 669 O O . GLY A 1 86 ? 4.755 -3.971 -11.150 1.00 73.94 86 GLY A O 1
ATOM 670 N N . ILE A 1 87 ? 4.915 -5.802 -12.430 1.00 79.44 87 ILE A N 1
ATOM 671 C CA . ILE A 1 87 ? 3.478 -6.117 -12.403 1.00 79.44 87 ILE A CA 1
ATOM 672 C C . ILE A 1 87 ? 3.019 -6.415 -10.973 1.00 79.44 87 ILE A C 1
ATOM 674 O O . ILE A 1 87 ? 2.018 -5.871 -10.523 1.00 79.44 87 ILE A O 1
ATOM 678 N N . ILE A 1 88 ? 3.766 -7.246 -10.248 1.00 80.75 88 ILE A N 1
ATOM 679 C CA . ILE A 1 88 ? 3.399 -7.695 -8.900 1.00 80.75 88 ILE A CA 1
ATOM 680 C C . ILE A 1 88 ? 3.494 -6.547 -7.889 1.00 80.75 88 ILE A C 1
ATOM 682 O O . ILE A 1 88 ? 2.578 -6.354 -7.092 1.00 80.75 88 ILE A O 1
ATOM 686 N N . GLN A 1 89 ? 4.555 -5.738 -7.959 1.00 82.50 89 GLN A N 1
ATOM 687 C CA . GLN A 1 89 ? 4.680 -4.523 -7.151 1.00 82.50 89 GLN A CA 1
ATOM 688 C C . GLN A 1 89 ? 3.573 -3.520 -7.488 1.00 82.50 89 GLN A C 1
ATOM 690 O O . GLN A 1 89 ? 2.988 -2.927 -6.587 1.00 82.50 89 GLN A O 1
ATOM 695 N N . ASN A 1 90 ? 3.229 -3.366 -8.769 1.00 85.62 90 ASN A N 1
ATOM 696 C CA . ASN A 1 90 ? 2.146 -2.483 -9.187 1.00 85.62 90 ASN A CA 1
ATOM 697 C C . ASN A 1 90 ? 0.786 -2.949 -8.649 1.00 85.62 90 ASN A C 1
ATOM 699 O O . ASN A 1 90 ? 0.019 -2.139 -8.141 1.00 85.62 90 ASN A O 1
ATOM 703 N N . GLU A 1 91 ? 0.492 -4.250 -8.699 1.00 86.38 91 GLU A N 1
ATOM 704 C CA . GLU A 1 91 ? -0.726 -4.824 -8.114 1.00 86.38 91 GLU A CA 1
ATOM 705 C C . GLU A 1 91 ? -0.783 -4.615 -6.597 1.00 86.38 91 GLU A C 1
ATOM 707 O O . GLU A 1 91 ? -1.828 -4.219 -6.079 1.00 86.38 91 GLU A O 1
ATOM 712 N N . ALA A 1 92 ? 0.335 -4.808 -5.892 1.00 89.00 92 ALA A N 1
ATOM 713 C CA . ALA A 1 92 ? 0.429 -4.526 -4.462 1.00 89.00 92 ALA A CA 1
ATOM 714 C C . ALA A 1 92 ? 0.203 -3.033 -4.152 1.00 89.00 92 ALA A C 1
ATOM 716 O O . ALA A 1 92 ? -0.541 -2.707 -3.227 1.00 89.00 92 ALA A O 1
ATOM 717 N N . LEU A 1 93 ? 0.761 -2.116 -4.952 1.00 91.25 93 LEU A N 1
ATOM 718 C CA . LEU A 1 93 ? 0.514 -0.675 -4.813 1.00 91.25 93 LEU A CA 1
ATOM 719 C C . LEU A 1 93 ? -0.953 -0.313 -5.056 1.00 91.25 93 LEU A C 1
ATOM 721 O O . LEU A 1 93 ? -1.524 0.466 -4.297 1.00 91.25 93 LEU A O 1
ATOM 725 N N . ILE A 1 94 ? -1.588 -0.884 -6.082 1.00 90.56 94 ILE A N 1
ATOM 726 C CA . ILE A 1 94 ? -3.016 -0.664 -6.356 1.00 90.56 94 ILE A CA 1
ATOM 727 C C . ILE A 1 94 ? -3.865 -1.187 -5.190 1.00 90.56 94 ILE A C 1
ATOM 729 O O . ILE A 1 94 ? -4.805 -0.514 -4.762 1.00 90.56 94 ILE A O 1
ATOM 733 N N . ALA A 1 95 ? -3.525 -2.356 -4.643 1.00 91.12 95 ALA A N 1
ATOM 734 C CA . ALA A 1 95 ? -4.192 -2.909 -3.472 1.00 91.12 95 ALA A CA 1
ATOM 735 C C . ALA A 1 95 ? -4.074 -1.966 -2.263 1.00 91.12 95 ALA A C 1
ATOM 737 O O . ALA A 1 95 ? -5.084 -1.656 -1.630 1.00 91.12 95 ALA A O 1
ATOM 738 N N . LEU A 1 96 ? -2.873 -1.443 -1.991 1.00 94.62 96 LEU A N 1
ATOM 739 C CA . LEU A 1 96 ? -2.640 -0.474 -0.918 1.00 94.62 96 LEU A CA 1
ATOM 740 C C . LEU A 1 96 ? -3.386 0.838 -1.144 1.00 94.62 96 LEU A C 1
ATOM 742 O O . LEU A 1 96 ? -3.985 1.345 -0.202 1.00 94.62 96 LEU A O 1
ATOM 746 N N . ASN A 1 97 ? -3.439 1.356 -2.372 1.00 93.12 97 ASN A N 1
ATOM 747 C CA . ASN A 1 97 ? -4.240 2.538 -2.694 1.00 93.12 97 ASN A CA 1
ATOM 748 C C . ASN A 1 97 ? -5.709 2.347 -2.302 1.00 93.12 97 ASN A C 1
ATOM 750 O O . ASN A 1 97 ? -6.323 3.241 -1.728 1.00 93.12 97 ASN A O 1
ATOM 754 N N . ILE A 1 98 ? -6.277 1.166 -2.548 1.00 91.06 98 ILE A N 1
ATOM 755 C CA . ILE A 1 98 ? -7.665 0.886 -2.164 1.00 91.06 98 ILE A CA 1
ATOM 756 C C . ILE A 1 98 ? -7.811 0.743 -0.651 1.00 91.06 98 ILE A C 1
ATOM 758 O O . ILE A 1 98 ? -8.765 1.276 -0.086 1.00 91.06 98 ILE A O 1
ATOM 762 N N . ILE A 1 99 ? -6.861 0.077 0.010 1.00 94.19 99 ILE A N 1
ATOM 763 C CA . ILE A 1 99 ? -6.854 -0.053 1.470 1.00 94.19 99 ILE A CA 1
ATOM 764 C C . ILE A 1 99 ? -6.798 1.336 2.127 1.00 94.19 99 ILE A C 1
ATOM 766 O O . ILE A 1 99 ? -7.629 1.628 2.979 1.00 94.19 99 ILE A O 1
ATOM 770 N N . PHE A 1 100 ? -5.885 2.215 1.701 1.00 94.00 100 PHE A N 1
ATOM 771 C CA . PHE A 1 100 ? -5.737 3.566 2.256 1.00 94.00 100 PHE A CA 1
ATOM 772 C C . PHE A 1 100 ? -6.887 4.511 1.897 1.00 94.00 100 PHE A C 1
ATOM 774 O O . PHE A 1 100 ? -7.229 5.387 2.691 1.00 94.00 100 PHE A O 1
ATOM 781 N N . MET A 1 101 ? -7.517 4.331 0.734 1.00 92.94 101 MET A N 1
ATOM 782 C CA . MET A 1 101 ? -8.732 5.064 0.363 1.00 92.94 101 MET A CA 1
ATOM 783 C C . MET A 1 101 ? -9.913 4.732 1.285 1.00 92.94 101 MET A C 1
ATOM 785 O O . MET A 1 101 ? -10.762 5.587 1.519 1.00 92.94 101 MET A O 1
ATOM 789 N N . LEU A 1 102 ? -9.962 3.505 1.807 1.00 90.50 102 LEU A N 1
ATOM 790 C CA . LEU A 1 102 ? -11.006 3.015 2.711 1.00 90.50 102 LEU A CA 1
ATOM 791 C C . LEU A 1 102 ? -10.548 2.964 4.175 1.00 90.50 102 LEU A C 1
ATOM 793 O O . LEU A 1 102 ? -11.262 2.416 5.016 1.00 90.50 102 LEU A O 1
ATOM 797 N N . ALA A 1 103 ? -9.363 3.495 4.483 1.00 89.94 103 ALA A N 1
ATOM 798 C CA . ALA A 1 103 ? -8.772 3.351 5.799 1.00 89.94 103 ALA A CA 1
ATOM 799 C C . ALA A 1 103 ? -9.554 4.140 6.854 1.00 89.94 103 ALA A C 1
ATOM 801 O O . ALA A 1 103 ? -9.841 5.327 6.703 1.00 89.94 103 ALA A O 1
ATOM 802 N N . ASN A 1 104 ? -9.867 3.442 7.941 1.00 91.06 104 ASN A N 1
ATOM 803 C CA . ASN A 1 104 ? -10.344 3.991 9.201 1.00 91.06 104 ASN A CA 1
ATOM 804 C C . ASN A 1 104 ? -9.282 3.747 10.291 1.00 91.06 104 ASN A C 1
ATOM 806 O O . ASN A 1 104 ? -8.223 3.179 10.019 1.00 91.06 104 ASN A O 1
ATOM 810 N N . ALA A 1 105 ? -9.567 4.138 11.535 1.00 90.69 105 ALA A N 1
ATOM 811 C CA . ALA A 1 105 ? -8.624 3.973 12.644 1.00 90.69 105 ALA A CA 1
ATOM 812 C C . ALA A 1 105 ? -8.128 2.522 12.807 1.00 90.69 105 ALA A C 1
ATOM 814 O O . ALA A 1 105 ? -6.929 2.302 12.953 1.00 90.69 105 ALA A O 1
ATOM 815 N N . PHE A 1 106 ? -9.019 1.531 12.704 1.00 92.31 106 PHE A N 1
ATOM 816 C CA . PHE A 1 106 ? -8.654 0.117 12.823 1.00 92.31 106 PHE A CA 1
ATOM 817 C C . PHE A 1 106 ? -7.728 -0.345 11.687 1.00 92.31 106 PHE A C 1
ATOM 819 O O . PHE A 1 106 ? -6.709 -0.988 11.937 1.00 92.31 106 PHE A O 1
ATOM 826 N N . ILE A 1 107 ? -8.047 0.014 10.440 1.00 94.44 107 ILE A N 1
ATOM 827 C CA . ILE A 1 107 ? -7.223 -0.313 9.267 1.00 94.44 107 ILE A CA 1
ATOM 828 C C . ILE A 1 107 ? -5.839 0.341 9.383 1.00 94.44 107 ILE A C 1
ATOM 830 O O . ILE A 1 107 ? -4.836 -0.314 9.106 1.00 94.44 107 ILE A O 1
ATOM 834 N N . CYS A 1 108 ? -5.772 1.600 9.824 1.00 94.31 108 CYS A N 1
ATOM 835 C CA . CYS A 1 108 ? -4.513 2.314 10.040 1.00 94.31 108 CYS A CA 1
ATOM 836 C C . CYS A 1 108 ? -3.621 1.617 11.073 1.00 94.31 108 CYS A C 1
ATOM 838 O O . CYS A 1 108 ? -2.435 1.431 10.809 1.00 94.31 108 CYS A O 1
ATOM 840 N N . GLU A 1 109 ? -4.174 1.185 12.209 1.00 94.44 109 GLU A N 1
ATOM 841 C CA . GLU A 1 109 ? -3.412 0.436 13.217 1.00 94.44 109 GLU A CA 1
ATOM 842 C C . GLU A 1 109 ? -2.887 -0.890 12.654 1.00 94.44 109 GLU A C 1
ATOM 844 O O . GLU A 1 109 ? -1.699 -1.189 12.767 1.00 94.44 109 GLU A O 1
ATOM 849 N N . LYS A 1 110 ? -3.717 -1.635 11.916 1.00 95.38 110 LYS A N 1
ATOM 850 C CA . LYS A 1 110 ? -3.287 -2.885 11.267 1.00 95.38 110 LYS A CA 1
ATOM 851 C C . LYS A 1 110 ? -2.204 -2.673 10.210 1.00 95.38 110 LYS A C 1
ATOM 853 O O . LYS A 1 110 ? -1.315 -3.506 10.052 1.00 95.38 110 LYS A O 1
ATOM 858 N N . LEU A 1 111 ? -2.234 -1.553 9.493 1.00 95.00 11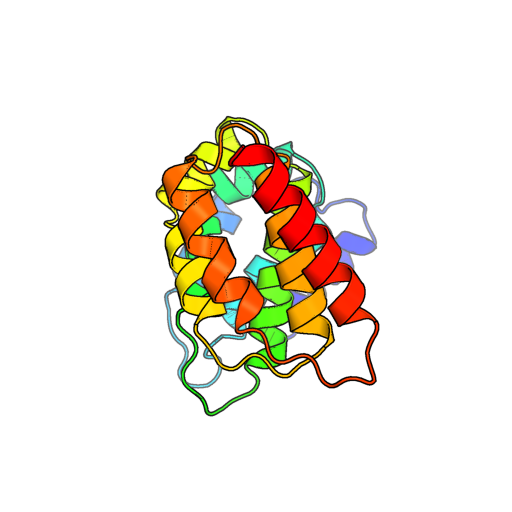1 LEU A N 1
ATOM 859 C CA . LEU A 1 111 ? -1.17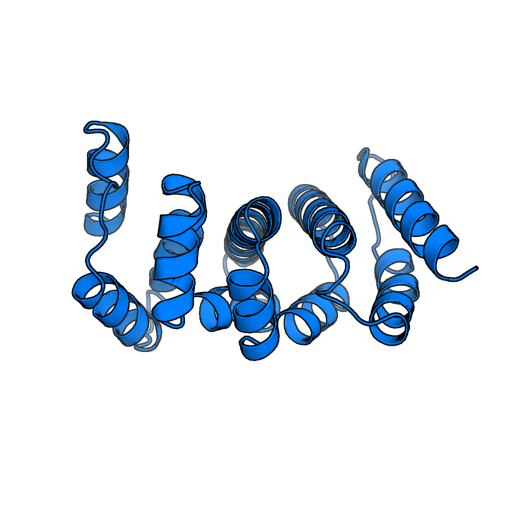3 -1.184 8.555 1.00 95.00 111 LEU A CA 1
ATOM 860 C C . LEU A 1 111 ? 0.138 -0.827 9.274 1.00 95.00 111 LEU A C 1
ATOM 862 O O . LEU A 1 111 ? 1.210 -1.146 8.752 1.00 95.00 111 LEU A O 1
ATOM 866 N N . LYS A 1 112 ? 0.083 -0.201 10.457 1.00 94.19 112 LYS A N 1
ATOM 867 C CA . LYS A 1 112 ? 1.276 0.054 11.283 1.00 94.19 112 LYS A CA 1
ATOM 868 C C . LYS A 1 112 ? 1.881 -1.250 11.797 1.00 94.19 112 LYS A C 1
ATOM 870 O O . LYS A 1 112 ? 3.075 -1.459 11.614 1.00 94.19 112 LYS A O 1
ATOM 875 N N . GLU A 1 113 ? 1.058 -2.152 12.336 1.00 94.44 113 GLU A N 1
ATOM 876 C CA . GLU A 1 113 ? 1.480 -3.501 12.755 1.00 94.44 113 GLU A CA 1
ATOM 877 C C . GLU A 1 113 ? 2.139 -4.280 11.600 1.00 94.44 113 GLU A C 1
ATOM 879 O O . GLU A 1 113 ? 3.110 -5.007 11.798 1.00 94.44 113 GLU A O 1
ATOM 884 N N . ALA A 1 114 ? 1.660 -4.076 10.369 1.00 92.06 114 ALA A N 1
ATOM 885 C CA . ALA A 1 114 ? 2.211 -4.666 9.149 1.00 92.06 114 ALA A CA 1
ATOM 886 C C . ALA A 1 114 ? 3.509 -4.003 8.636 1.00 92.06 114 ALA A C 1
ATOM 888 O O . ALA A 1 114 ? 3.915 -4.262 7.497 1.00 92.06 114 ALA A O 1
ATOM 889 N N . ASN A 1 115 ? 4.138 -3.118 9.420 1.00 92.75 115 ASN A N 1
ATOM 890 C CA . ASN A 1 115 ? 5.331 -2.351 9.048 1.00 92.75 115 ASN A CA 1
ATOM 891 C C . ASN A 1 115 ? 5.188 -1.639 7.689 1.00 92.75 115 ASN A C 1
ATOM 893 O O . ASN A 1 115 ? 6.147 -1.528 6.922 1.00 92.75 115 ASN A O 1
ATOM 897 N N . SER A 1 116 ? 3.976 -1.176 7.353 1.00 93.12 116 SER A N 1
ATOM 898 C CA . SER A 1 116 ? 3.697 -0.620 6.020 1.00 93.12 116 SER A CA 1
ATOM 899 C C . SER A 1 116 ? 4.572 0.591 5.711 1.00 93.12 116 SER A C 1
ATOM 901 O O . SER A 1 116 ? 5.057 0.711 4.593 1.00 93.12 116 SER A O 1
ATOM 903 N N . HIS A 1 117 ? 4.812 1.457 6.702 1.00 91.94 117 HIS A N 1
ATOM 904 C CA . HIS A 1 117 ? 5.693 2.616 6.559 1.00 91.94 117 HIS A CA 1
ATOM 905 C C . HIS A 1 117 ? 7.110 2.209 6.121 1.00 91.94 117 HIS A C 1
ATOM 907 O O . HIS A 1 117 ? 7.597 2.717 5.113 1.00 91.94 117 HIS A O 1
ATOM 913 N N . GLU A 1 118 ? 7.739 1.263 6.826 1.00 92.19 118 GLU A N 1
ATOM 914 C CA . GLU A 1 118 ? 9.099 0.799 6.516 1.00 92.19 118 GLU A CA 1
ATOM 915 C C . GLU A 1 118 ? 9.167 0.108 5.152 1.00 92.19 118 GLU A C 1
ATOM 917 O O . GLU A 1 118 ? 10.075 0.367 4.366 1.00 92.19 118 GLU A O 1
ATOM 922 N N . ASN A 1 119 ? 8.165 -0.707 4.818 1.00 91.44 119 ASN A N 1
ATOM 923 C CA . ASN A 1 119 ? 8.105 -1.387 3.526 1.00 91.44 119 ASN A CA 1
ATOM 924 C C . ASN A 1 119 ? 7.946 -0.411 2.348 1.00 91.44 119 ASN A C 1
ATOM 926 O O . ASN A 1 119 ? 8.562 -0.595 1.298 1.00 91.44 119 ASN A O 1
ATOM 930 N N . ILE A 1 120 ? 7.137 0.639 2.518 1.00 91.56 120 ILE A N 1
ATOM 931 C CA . ILE A 1 120 ? 6.978 1.703 1.520 1.00 91.56 120 ILE A CA 1
ATOM 932 C C . ILE A 1 120 ? 8.272 2.512 1.395 1.00 91.56 120 ILE A C 1
ATOM 934 O O . ILE A 1 120 ? 8.696 2.827 0.283 1.00 91.56 120 ILE A O 1
ATOM 938 N N . LYS A 1 121 ? 8.926 2.813 2.520 1.00 90.06 121 LYS A N 1
ATOM 939 C CA . LYS A 1 121 ? 10.211 3.515 2.550 1.00 90.06 121 LYS A CA 1
ATOM 940 C C . LYS A 1 121 ? 11.284 2.739 1.796 1.00 90.06 121 LYS A C 1
ATOM 942 O O . LYS A 1 121 ? 11.980 3.309 0.963 1.00 90.06 121 LYS A O 1
ATOM 947 N N . GLU A 1 122 ? 11.391 1.439 2.048 1.00 89.00 122 GLU A N 1
ATOM 948 C CA . GLU A 1 122 ? 12.352 0.576 1.365 1.00 89.00 122 GLU A CA 1
ATOM 949 C C . GLU A 1 122 ? 12.061 0.471 -0.132 1.00 89.00 122 GLU A C 1
ATOM 951 O O . GLU A 1 122 ? 12.971 0.534 -0.953 1.00 89.00 122 GLU A O 1
ATOM 956 N N . PHE A 1 123 ? 10.784 0.406 -0.503 1.00 87.75 123 PHE A N 1
ATOM 957 C CA . PHE A 1 123 ? 10.376 0.447 -1.900 1.00 87.75 123 PHE A CA 1
ATOM 958 C C . PHE A 1 123 ? 10.792 1.747 -2.601 1.00 87.75 123 PHE A C 1
ATOM 960 O O . PHE A 1 123 ? 11.311 1.702 -3.712 1.00 87.75 123 PHE A O 1
ATOM 967 N N . LEU A 1 124 ? 10.636 2.899 -1.945 1.00 86.00 124 LEU A N 1
ATOM 968 C CA . LEU A 1 124 ? 11.038 4.202 -2.486 1.00 86.00 124 LEU A CA 1
ATOM 969 C C . LEU A 1 124 ? 12.556 4.367 -2.659 1.00 86.00 124 LEU A C 1
ATOM 971 O O . LEU A 1 124 ? 12.979 5.209 -3.446 1.00 86.00 124 LEU A O 1
ATOM 975 N N . LYS A 1 125 ? 13.378 3.579 -1.954 1.00 85.56 125 LYS A N 1
ATOM 976 C CA . LYS A 1 125 ? 14.838 3.553 -2.161 1.00 85.56 125 LYS A CA 1
ATOM 977 C C . LYS A 1 125 ? 15.246 2.792 -3.425 1.00 85.56 125 LYS A C 1
ATOM 979 O O . LYS A 1 125 ? 16.384 2.928 -3.869 1.00 85.56 125 LYS A O 1
ATOM 984 N N . GLN A 1 126 ? 14.354 1.975 -3.987 1.00 80.62 126 GLN A N 1
ATOM 985 C CA . GLN A 1 126 ? 14.623 1.226 -5.212 1.00 80.62 126 GLN A CA 1
ATOM 986 C C . GLN A 1 126 ? 14.625 2.166 -6.425 1.00 80.62 126 GLN A C 1
ATOM 988 O O . GLN A 1 126 ? 13.938 3.188 -6.452 1.00 80.62 126 GLN A O 1
ATOM 993 N N . GLU A 1 127 ? 15.366 1.806 -7.474 1.00 74.75 127 GLU A N 1
ATOM 994 C CA . GLU A 1 127 ? 15.330 2.550 -8.733 1.00 74.75 127 GLU A CA 1
ATOM 995 C C . GLU A 1 127 ? 14.017 2.263 -9.487 1.00 74.75 127 GLU A C 1
ATOM 997 O O . GLU A 1 127 ? 13.901 1.312 -10.262 1.00 74.75 127 GLU A O 1
ATOM 1002 N N . ILE A 1 128 ? 12.993 3.085 -9.240 1.00 73.75 128 ILE A N 1
ATOM 1003 C CA . ILE A 1 128 ? 11.679 2.961 -9.880 1.00 73.75 128 ILE A CA 1
ATOM 1004 C C . ILE A 1 128 ? 11.670 3.768 -11.182 1.00 73.75 128 ILE A C 1
ATOM 1006 O O . ILE A 1 128 ? 11.633 4.996 -11.160 1.00 73.75 128 ILE A O 1
ATOM 1010 N N . GLN A 1 129 ? 11.640 3.080 -12.324 1.00 67.69 129 GLN A N 1
ATOM 1011 C CA . GLN A 1 129 ? 11.599 3.728 -13.645 1.00 67.69 129 GLN A CA 1
ATOM 1012 C C . GLN A 1 129 ? 10.225 3.641 -14.334 1.00 67.69 129 GLN A C 1
ATOM 1014 O O . GLN A 1 129 ? 9.942 4.410 -15.253 1.00 67.69 129 GLN A O 1
ATOM 1019 N N . HIS A 1 130 ? 9.348 2.721 -13.913 1.00 77.50 130 HIS A N 1
ATOM 1020 C CA . HIS A 1 130 ? 8.081 2.474 -14.608 1.00 77.50 130 HIS A CA 1
ATOM 1021 C C . HIS A 1 130 ? 7.022 3.547 -14.272 1.00 77.50 130 HIS A C 1
ATOM 1023 O O . HIS A 1 130 ? 6.621 3.648 -13.108 1.00 77.50 130 HIS A O 1
ATOM 1029 N N . PRO A 1 131 ? 6.489 4.304 -15.254 1.00 76.25 131 PRO A N 1
ATOM 1030 C CA . PRO A 1 131 ? 5.595 5.437 -14.987 1.00 76.25 131 PRO A CA 1
ATOM 1031 C C . PRO A 1 131 ? 4.325 5.085 -14.205 1.00 76.25 131 PRO A C 1
ATOM 1033 O O . PRO A 1 131 ? 3.886 5.859 -13.360 1.00 76.25 131 PRO A O 1
ATOM 1036 N N . GLU A 1 132 ? 3.732 3.915 -14.457 1.00 79.38 132 GLU A N 1
ATOM 1037 C CA . GLU A 1 132 ? 2.526 3.480 -13.734 1.00 79.38 132 GLU A CA 1
ATOM 1038 C C . GLU A 1 132 ? 2.801 3.219 -12.252 1.00 79.38 132 GLU A C 1
ATOM 1040 O O . GLU A 1 132 ? 2.003 3.598 -11.399 1.00 79.38 132 GLU A O 1
ATOM 1045 N N . ILE A 1 133 ? 3.960 2.631 -11.948 1.00 84.50 133 ILE A N 1
ATOM 1046 C CA . ILE A 1 133 ? 4.379 2.339 -10.578 1.00 84.50 133 ILE A CA 1
ATOM 1047 C C . ILE A 1 133 ? 4.616 3.655 -9.838 1.00 84.50 133 ILE A C 1
ATOM 1049 O O . ILE A 1 133 ? 4.128 3.825 -8.725 1.00 84.50 133 ILE A O 1
ATOM 1053 N N . ILE A 1 134 ? 5.284 4.609 -10.498 1.00 81.69 134 ILE A N 1
ATOM 1054 C CA . ILE A 1 134 ? 5.505 5.967 -9.985 1.00 81.69 134 ILE A CA 1
ATOM 1055 C C . ILE A 1 134 ? 4.166 6.656 -9.685 1.00 81.69 134 ILE A C 1
ATOM 1057 O O . ILE A 1 134 ? 3.976 7.209 -8.606 1.00 81.69 134 ILE A O 1
ATOM 1061 N N . ASN A 1 135 ? 3.199 6.596 -10.600 1.00 83.25 135 ASN A N 1
ATOM 1062 C CA . ASN A 1 135 ? 1.883 7.187 -10.357 1.00 83.25 135 ASN A CA 1
ATOM 1063 C C . ASN A 1 135 ? 1.177 6.537 -9.161 1.00 83.25 135 ASN A C 1
ATOM 1065 O O . ASN A 1 135 ? 0.613 7.244 -8.326 1.00 83.25 135 ASN A O 1
ATOM 1069 N N . ASN A 1 136 ? 1.229 5.209 -9.055 1.00 87.94 136 ASN A N 1
ATOM 1070 C CA . ASN A 1 136 ? 0.556 4.483 -7.986 1.00 87.94 136 ASN A CA 1
ATOM 1071 C C . ASN A 1 136 ? 1.197 4.719 -6.614 1.00 87.94 136 ASN A C 1
ATOM 1073 O O . ASN A 1 136 ? 0.458 4.848 -5.639 1.00 87.94 136 ASN A O 1
ATOM 1077 N N . ILE A 1 137 ? 2.526 4.846 -6.522 1.00 88.19 137 ILE A N 1
ATOM 1078 C CA . ILE A 1 137 ? 3.187 5.183 -5.253 1.00 88.19 137 ILE A CA 1
ATOM 1079 C C . ILE A 1 137 ? 2.927 6.636 -4.834 1.00 88.19 137 ILE A C 1
ATOM 1081 O O . ILE A 1 137 ? 2.710 6.905 -3.657 1.00 88.19 137 ILE A O 1
ATOM 1085 N N . LEU A 1 138 ? 2.857 7.579 -5.779 1.00 85.88 138 LEU A N 1
ATOM 1086 C CA . LEU A 1 138 ? 2.516 8.971 -5.460 1.00 85.88 138 LEU A CA 1
ATOM 1087 C C . LEU A 1 138 ? 1.063 9.111 -4.988 1.00 85.88 138 LEU A C 1
ATOM 1089 O O . LEU A 1 138 ? 0.789 9.840 -4.036 1.00 85.88 138 LEU A O 1
ATOM 1093 N N . GLN A 1 139 ? 0.134 8.377 -5.609 1.00 87.00 139 GLN A N 1
ATOM 1094 C CA . GLN A 1 139 ? -1.243 8.280 -5.117 1.00 87.00 139 GLN A CA 1
ATOM 1095 C C . GLN A 1 139 ? -1.292 7.708 -3.698 1.00 87.00 139 GLN A C 1
ATOM 1097 O O . GLN A 1 139 ? -2.000 8.256 -2.852 1.00 87.00 139 GLN A O 1
ATOM 1102 N N . LEU A 1 140 ? -0.498 6.672 -3.423 1.00 91.19 140 LEU A N 1
ATOM 1103 C CA . LEU A 1 140 ? -0.435 6.039 -2.109 1.00 91.19 140 LEU A CA 1
ATOM 1104 C C . LEU A 1 140 ? 0.033 7.025 -1.041 1.00 91.19 140 LEU A C 1
ATOM 1106 O O . LEU A 1 140 ? -0.612 7.155 -0.006 1.00 91.19 140 LEU A O 1
ATOM 1110 N N . ILE A 1 141 ? 1.097 7.780 -1.318 1.00 87.62 141 ILE A N 1
ATOM 1111 C CA . ILE A 1 141 ? 1.616 8.805 -0.403 1.00 87.62 141 ILE A CA 1
ATOM 1112 C C . ILE A 1 141 ? 0.569 9.895 -0.151 1.00 87.62 141 ILE A C 1
ATOM 1114 O O . ILE A 1 141 ? 0.366 10.309 0.989 1.00 87.62 141 ILE A O 1
ATOM 1118 N N . HIS A 1 142 ? -0.156 10.326 -1.186 1.00 85.94 142 HIS A N 1
ATOM 1119 C CA . HIS A 1 142 ? -1.232 11.301 -1.018 1.00 85.94 142 HIS A CA 1
ATOM 1120 C C . HIS A 1 142 ? -2.375 10.772 -0.136 1.00 85.94 142 HIS A C 1
ATOM 1122 O O . HIS A 1 142 ? -2.920 11.516 0.679 1.00 85.94 142 HIS A O 1
ATOM 1128 N N . LEU A 1 143 ? -2.744 9.497 -0.283 1.00 89.56 143 LEU A N 1
ATOM 1129 C CA . LEU A 1 143 ? -3.763 8.863 0.553 1.00 89.56 143 LEU A CA 1
ATOM 1130 C C . LEU A 1 143 ? -3.284 8.684 1.993 1.00 89.56 143 LEU A C 1
ATOM 1132 O O . LEU A 1 143 ? -4.031 9.006 2.909 1.00 89.56 143 LEU A O 1
ATOM 1136 N N . ILE A 1 144 ? -2.036 8.256 2.194 1.00 88.94 144 ILE A N 1
ATOM 1137 C CA . ILE A 1 144 ? -1.388 8.186 3.509 1.00 88.94 144 ILE A CA 1
ATOM 1138 C C . ILE A 1 144 ? -1.454 9.541 4.210 1.00 88.94 144 ILE A C 1
ATOM 1140 O O . ILE A 1 144 ? -1.863 9.613 5.362 1.00 88.94 144 ILE A O 1
ATOM 1144 N N . LYS A 1 145 ? -1.129 10.624 3.499 1.00 82.62 145 LYS A N 1
ATOM 1145 C CA . LYS A 1 145 ? -1.155 11.984 4.047 1.00 82.62 145 LYS A CA 1
ATOM 1146 C C . LYS A 1 145 ? -2.550 12.424 4.492 1.00 82.62 145 LYS A C 1
ATOM 1148 O O . LYS A 1 145 ? -2.671 13.183 5.442 1.00 82.62 145 LYS A O 1
ATOM 1153 N N . LYS A 1 146 ? -3.614 11.956 3.827 1.00 84.25 146 LYS A N 1
ATOM 1154 C CA . LYS A 1 146 ? -5.000 12.210 4.267 1.00 84.25 146 LYS A CA 1
ATOM 1155 C C . LYS A 1 146 ? -5.353 11.481 5.564 1.00 84.25 146 LYS A C 1
ATOM 1157 O O . LYS A 1 146 ? -6.323 11.854 6.217 1.00 84.25 146 LYS A O 1
ATOM 1162 N N . GLN A 1 147 ? -4.598 10.446 5.924 1.00 85.31 147 GLN A N 1
ATOM 1163 C CA . GLN A 1 147 ? -4.7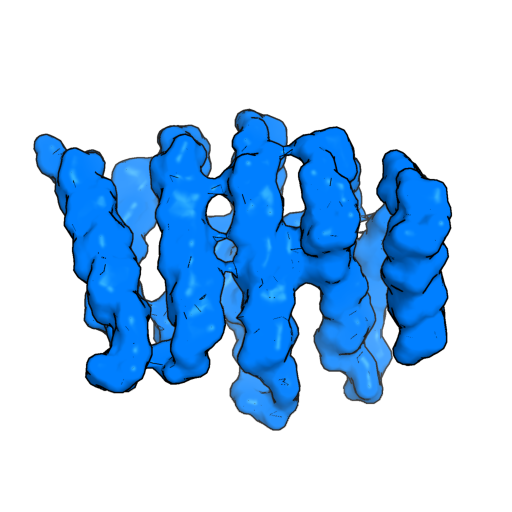64 9.724 7.174 1.00 85.31 147 GLN A CA 1
ATOM 1164 C C . GLN A 1 147 ? -3.908 10.391 8.255 1.00 85.31 147 GLN A C 1
ATOM 1166 O O . GLN A 1 147 ? -2.790 9.957 8.528 1.00 85.31 147 GLN A O 1
ATOM 1171 N N . ASN A 1 148 ? -4.456 11.430 8.896 1.00 70.56 148 ASN A N 1
ATOM 1172 C CA . ASN A 1 148 ? -3.760 12.270 9.890 1.00 70.56 148 ASN A CA 1
ATOM 1173 C C . ASN A 1 148 ? -3.059 11.492 11.023 1.00 70.56 148 ASN A C 1
ATOM 1175 O O . ASN A 1 148 ? -2.140 12.014 11.639 1.00 70.56 148 ASN A O 1
ATOM 1179 N N . ASN A 1 149 ? -3.474 10.251 11.298 1.00 79.38 149 ASN A N 1
ATOM 1180 C CA . ASN A 1 149 ? -2.944 9.436 12.395 1.00 79.38 149 ASN A CA 1
ATOM 1181 C C . ASN A 1 149 ? -2.029 8.293 11.926 1.00 79.38 149 ASN A C 1
ATOM 1183 O O . ASN A 1 149 ? -1.685 7.427 12.736 1.00 79.38 149 ASN A O 1
ATOM 1187 N N . PHE A 1 150 ? -1.699 8.210 10.633 1.00 87.50 150 PHE A N 1
ATOM 1188 C CA . PHE A 1 150 ? -0.926 7.086 10.104 1.00 87.50 150 PHE A CA 1
ATOM 1189 C C . PHE A 1 150 ? 0.591 7.282 10.231 1.00 87.50 150 PHE A C 1
ATOM 1191 O O . PHE A 1 150 ? 1.265 6.363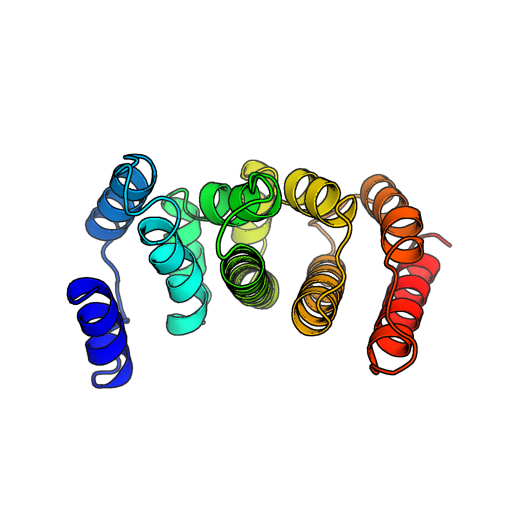 10.693 1.00 87.50 150 PHE A O 1
ATOM 1198 N N . LEU A 1 151 ? 1.109 8.457 9.858 1.00 86.62 151 LEU A N 1
ATOM 1199 C CA . LEU A 1 151 ? 2.525 8.819 9.998 1.00 86.62 151 LEU A CA 1
ATOM 1200 C C . LEU A 1 151 ? 2.713 9.874 11.087 1.00 86.62 151 LEU A C 1
ATOM 1202 O O . LEU A 1 151 ? 1.857 10.740 11.260 1.00 86.62 151 LEU A O 1
ATOM 1206 N N . THR A 1 152 ? 3.853 9.831 11.775 1.00 87.19 152 THR A N 1
ATOM 1207 C CA . THR A 1 152 ? 4.316 10.969 12.582 1.00 87.19 152 THR A CA 1
ATOM 1208 C C . THR A 1 152 ? 4.930 12.057 11.694 1.00 87.19 152 THR A C 1
ATOM 1210 O O . THR A 1 152 ? 5.233 11.826 10.519 1.00 87.19 152 THR A O 1
ATOM 1213 N N . VAL A 1 153 ? 5.144 13.251 12.251 1.00 83.19 153 VAL A N 1
ATOM 1214 C CA . VAL A 1 153 ? 5.794 14.366 11.538 1.00 83.19 153 VAL A CA 1
ATOM 1215 C C . VAL A 1 153 ? 7.224 13.991 11.136 1.00 83.19 153 VAL A C 1
ATOM 1217 O O . VAL A 1 153 ? 7.642 14.230 10.004 1.00 83.19 153 VAL A O 1
ATOM 1220 N N . GLU A 1 154 ? 7.957 13.312 12.017 1.00 85.56 154 GLU A N 1
ATOM 1221 C CA . GLU A 1 154 ? 9.313 12.822 11.751 1.00 85.56 154 GLU A CA 1
ATOM 1222 C C . GLU A 1 154 ? 9.316 11.820 10.591 1.00 85.56 154 GLU A C 1
ATOM 1224 O O . GLU A 1 154 ? 10.127 11.923 9.672 1.00 85.56 154 GLU A O 1
ATOM 1229 N N . GLN A 1 155 ? 8.346 10.905 10.571 1.00 87.88 155 GLN A N 1
ATOM 1230 C CA . GLN A 1 155 ? 8.191 9.942 9.484 1.00 87.88 155 GLN A CA 1
ATOM 1231 C C . GLN A 1 155 ? 7.816 10.609 8.157 1.00 87.88 155 GLN A C 1
ATOM 1233 O O . GLN A 1 155 ? 8.219 10.117 7.107 1.00 87.88 155 GLN A O 1
ATOM 1238 N N . LEU A 1 156 ? 7.074 11.720 8.166 1.00 83.62 156 LEU A N 1
ATOM 1239 C CA . LEU A 1 156 ? 6.798 12.506 6.957 1.00 83.62 156 LEU A CA 1
ATOM 1240 C C . LEU A 1 156 ? 8.065 13.182 6.415 1.00 83.62 156 LEU A C 1
ATOM 1242 O O . LEU A 1 156 ? 8.278 13.188 5.199 1.00 83.62 156 LEU A O 1
ATOM 1246 N N . HIS A 1 157 ? 8.938 13.688 7.294 1.00 83.75 157 HIS A N 1
ATOM 1247 C CA . HIS A 1 157 ? 10.231 14.254 6.894 1.00 83.75 157 HIS A CA 1
ATOM 1248 C C . HIS A 1 157 ? 11.118 13.239 6.160 1.00 83.75 157 HIS A C 1
ATOM 1250 O O . HIS A 1 157 ? 11.817 13.617 5.219 1.00 83.75 157 HIS A O 1
ATOM 1256 N N . GLU A 1 158 ? 11.057 11.956 6.526 1.00 88.38 158 GLU A N 1
ATOM 1257 C CA . GLU A 1 158 ? 11.821 10.892 5.859 1.00 88.38 158 GLU A CA 1
ATOM 1258 C C . GLU A 1 158 ? 11.400 10.668 4.394 1.00 88.38 158 GLU A C 1
ATOM 1260 O O . GLU A 1 158 ? 12.224 10.267 3.571 1.00 88.38 158 GLU A O 1
ATOM 1265 N N . TYR A 1 159 ? 10.143 10.954 4.027 1.00 84.56 159 TYR A N 1
ATOM 1266 C CA . TYR A 1 159 ? 9.642 10.744 2.658 1.00 84.56 159 TYR A CA 1
ATOM 1267 C C . TYR A 1 159 ? 10.141 11.799 1.676 1.00 84.56 159 TYR A C 1
ATOM 1269 O O . TYR A 1 159 ? 10.297 11.505 0.490 1.00 84.56 159 TYR A O 1
ATOM 1277 N N . LYS A 1 160 ? 10.396 13.022 2.147 1.00 82.00 160 LYS A N 1
ATOM 1278 C CA . LYS A 1 160 ? 10.786 14.148 1.293 1.00 82.00 160 LYS A CA 1
ATOM 1279 C C . LYS A 1 160 ? 12.036 13.858 0.439 1.00 82.00 160 LYS A C 1
ATOM 1281 O O . LYS A 1 160 ? 11.910 13.906 -0.786 1.00 82.00 160 LYS A O 1
ATOM 1286 N N . PRO A 1 161 ? 13.201 13.489 1.011 1.00 86.12 161 PRO A N 1
ATOM 1287 C CA . PRO A 1 161 ? 14.392 13.208 0.207 1.00 86.12 161 PRO A CA 1
ATOM 1288 C C . PRO A 1 161 ? 14.218 11.977 -0.696 1.00 86.12 161 PRO A C 1
ATOM 1290 O O . PRO A 1 161 ? 14.816 11.900 -1.765 1.00 86.12 161 PRO A O 1
ATOM 1293 N N . LEU A 1 162 ? 13.382 11.010 -0.303 1.00 85.75 162 LEU A N 1
ATOM 1294 C CA . LEU A 1 162 ? 13.107 9.820 -1.114 1.00 85.75 162 LEU A CA 1
ATOM 1295 C C . LEU A 1 162 ? 12.297 10.164 -2.366 1.00 85.75 162 LEU A C 1
ATOM 1297 O O . LEU A 1 162 ? 12.616 9.699 -3.456 1.00 85.75 162 LEU A O 1
ATOM 1301 N N . LEU A 1 163 ? 11.289 11.024 -2.223 1.00 82.06 163 LEU A N 1
ATOM 1302 C CA . LEU A 1 163 ? 10.471 11.510 -3.331 1.00 82.06 163 LEU A CA 1
ATOM 1303 C C . LEU A 1 163 ? 11.266 12.376 -4.313 1.00 82.06 163 LEU A C 1
ATOM 1305 O O . LEU A 1 163 ? 11.070 12.264 -5.523 1.00 82.06 163 LEU A O 1
ATOM 1309 N N . GLU A 1 164 ? 12.176 13.211 -3.809 1.00 78.31 164 GLU A N 1
ATOM 1310 C CA . GLU A 1 164 ? 13.072 14.034 -4.633 1.00 78.31 164 GLU A CA 1
ATOM 1311 C C . GLU A 1 164 ? 14.030 13.182 -5.484 1.00 78.31 164 GLU A C 1
ATOM 1313 O O . GLU A 1 164 ? 14.392 13.578 -6.595 1.00 78.31 164 GLU A O 1
ATOM 1318 N N . ASN A 1 165 ? 14.378 11.982 -5.006 1.00 77.88 165 ASN A N 1
ATOM 1319 C CA . ASN A 1 165 ? 15.247 11.033 -5.704 1.00 77.88 165 ASN A CA 1
ATOM 1320 C C . ASN A 1 165 ? 14.535 10.197 -6.784 1.00 77.88 165 ASN A C 1
ATOM 1322 O O . ASN A 1 165 ? 15.211 9.535 -7.577 1.00 77.88 165 ASN A O 1
ATOM 1326 N N . ILE A 1 166 ? 13.198 10.234 -6.875 1.00 76.00 166 ILE A N 1
ATOM 1327 C CA . ILE A 1 166 ? 12.461 9.506 -7.918 1.00 76.00 166 ILE A CA 1
ATOM 1328 C C . ILE A 1 166 ? 12.756 10.133 -9.289 1.00 76.00 166 ILE A C 1
ATOM 1330 O O . ILE A 1 166 ? 12.308 11.235 -9.624 1.00 76.00 166 ILE A O 1
ATOM 1334 N N . ARG A 1 167 ? 13.485 9.395 -10.132 1.00 67.12 167 ARG A N 1
ATOM 1335 C CA . ARG A 1 167 ? 13.808 9.805 -11.504 1.00 67.12 167 ARG A CA 1
ATOM 1336 C C . ARG A 1 167 ? 12.630 9.543 -12.439 1.00 67.12 167 ARG A C 1
ATOM 1338 O O . ARG A 1 167 ? 12.458 8.449 -12.962 1.00 67.12 167 ARG A O 1
ATOM 1345 N N . ILE A 1 168 ? 11.833 10.577 -12.696 1.00 63.97 168 ILE A N 1
ATOM 1346 C CA . ILE A 1 168 ? 10.775 10.535 -13.713 1.00 63.97 168 ILE A CA 1
ATOM 1347 C C . ILE A 1 168 ? 11.363 10.923 -15.072 1.00 63.97 168 ILE A C 1
ATOM 1349 O O . ILE A 1 168 ? 11.939 12.003 -15.210 1.00 63.97 168 ILE A O 1
ATOM 1353 N N . SER A 1 169 ? 11.189 10.075 -16.093 1.00 55.75 169 SER A N 1
ATOM 1354 C CA . SER A 1 169 ? 11.504 10.469 -17.472 1.00 55.75 169 SER A CA 1
ATOM 1355 C C . SER A 1 169 ? 10.675 11.707 -17.838 1.00 55.75 169 SER A C 1
ATOM 1357 O O . SER A 1 169 ? 9.468 11.720 -17.612 1.00 55.75 169 SER A O 1
ATOM 1359 N N . GLN A 1 170 ? 11.288 12.745 -18.407 1.00 49.84 170 GLN A N 1
ATOM 1360 C CA . GLN A 1 170 ? 10.655 14.058 -18.630 1.00 49.84 170 GLN A CA 1
ATOM 1361 C C . GLN A 1 170 ? 9.356 14.031 -19.476 1.00 49.84 170 GLN A C 1
ATOM 1363 O O . GLN A 1 170 ? 8.641 15.028 -19.531 1.00 49.84 170 GLN A O 1
ATOM 1368 N N . ASN A 1 171 ? 9.015 12.891 -20.085 1.00 48.00 171 ASN A N 1
ATOM 1369 C CA . ASN A 1 171 ? 7.897 12.722 -21.014 1.00 48.00 171 ASN A CA 1
ATOM 1370 C C . ASN A 1 171 ? 6.586 12.224 -20.381 1.00 48.00 171 ASN A C 1
ATOM 1372 O O . ASN A 1 171 ? 5.594 12.069 -21.091 1.00 48.00 171 ASN A O 1
ATOM 1376 N N . CYS A 1 172 ? 6.537 11.970 -19.072 1.00 51.00 172 CYS A N 1
ATOM 1377 C CA . CYS A 1 172 ? 5.310 11.555 -18.392 1.00 51.00 172 CYS A CA 1
ATOM 1378 C C . CYS A 1 172 ? 4.868 12.600 -17.359 1.00 51.00 172 CYS A C 1
ATOM 1380 O O . CYS A 1 172 ? 5.677 13.162 -16.624 1.00 51.00 172 CYS A O 1
ATOM 1382 N N . GLY A 1 173 ? 3.556 12.856 -17.268 1.00 56.22 173 GLY A N 1
ATOM 1383 C CA . GLY A 1 173 ? 2.942 13.844 -16.363 1.00 56.22 173 GLY A CA 1
ATOM 1384 C C . GLY A 1 173 ? 3.186 13.628 -14.858 1.00 56.22 173 GLY A C 1
ATOM 1385 O O . GLY A 1 173 ? 2.613 14.347 -14.041 1.00 56.22 173 GLY A O 1
ATOM 1386 N N . GLY A 1 174 ? 4.039 12.672 -14.484 1.00 60.28 174 GLY A N 1
ATOM 1387 C CA . GLY A 1 174 ? 4.395 12.335 -13.112 1.00 60.28 174 GLY A CA 1
ATOM 1388 C C . GLY A 1 174 ? 5.197 13.420 -12.388 1.00 60.28 174 GLY A C 1
ATOM 1389 O O . GLY A 1 174 ? 5.052 13.537 -11.176 1.00 60.28 174 GLY A O 1
ATOM 1390 N N . ARG A 1 175 ? 5.965 14.283 -13.084 1.00 67.06 175 ARG A N 1
ATOM 1391 C CA . ARG A 1 175 ? 6.716 15.360 -12.400 1.00 67.06 175 ARG A CA 1
ATOM 1392 C C . ARG A 1 175 ? 5.788 16.344 -11.680 1.00 67.06 175 ARG A C 1
ATOM 1394 O O . ARG A 1 175 ? 6.019 16.653 -10.520 1.00 67.06 175 ARG A O 1
ATOM 1401 N N . ARG A 1 176 ? 4.663 16.717 -12.304 1.00 69.81 176 ARG A N 1
ATOM 1402 C CA . ARG A 1 176 ? 3.635 17.564 -11.668 1.00 69.81 176 ARG A CA 1
ATOM 1403 C C . ARG A 1 176 ? 3.000 16.906 -10.438 1.00 69.81 176 ARG A C 1
ATOM 1405 O O . ARG A 1 176 ? 2.590 17.613 -9.525 1.00 69.81 176 ARG A O 1
ATOM 1412 N N . LEU A 1 177 ? 2.874 15.575 -10.422 1.00 66.19 177 LEU A N 1
ATOM 1413 C CA . LEU A 1 177 ? 2.378 14.835 -9.257 1.00 66.19 177 LEU A CA 1
ATOM 1414 C C . LEU A 1 177 ? 3.416 14.797 -8.132 1.00 66.19 177 LEU A C 1
ATOM 1416 O O . LEU A 1 177 ? 3.026 14.993 -6.984 1.00 66.19 177 LEU A O 1
ATOM 1420 N N . ILE A 1 178 ? 4.707 14.619 -8.444 1.00 70.12 178 ILE A N 1
ATOM 1421 C CA . ILE A 1 178 ? 5.788 14.754 -7.455 1.00 70.12 178 ILE A CA 1
ATOM 1422 C C . ILE A 1 178 ? 5.761 16.149 -6.849 1.00 70.12 178 ILE A C 1
ATOM 1424 O O . ILE A 1 178 ? 5.644 16.262 -5.637 1.00 70.12 178 ILE A O 1
ATOM 1428 N N . ASP A 1 179 ? 5.797 17.198 -7.671 1.00 72.69 179 ASP A N 1
ATOM 1429 C CA . ASP A 1 179 ? 5.886 18.575 -7.179 1.00 72.69 179 ASP A CA 1
ATOM 1430 C C . ASP A 1 179 ? 4.674 18.926 -6.293 1.00 72.69 179 ASP A C 1
ATOM 1432 O O . ASP A 1 179 ? 4.825 19.539 -5.239 1.00 72.69 179 ASP A O 1
ATOM 1436 N N . ARG A 1 180 ? 3.467 18.461 -6.658 1.00 73.56 180 ARG A N 1
ATOM 1437 C CA . ARG A 1 180 ? 2.267 18.587 -5.809 1.00 73.56 180 ARG A CA 1
ATOM 1438 C C . ARG A 1 180 ? 2.390 17.808 -4.505 1.00 73.56 180 ARG A C 1
ATOM 1440 O O . ARG A 1 180 ? 1.980 18.313 -3.468 1.00 73.56 180 ARG A O 1
ATOM 1447 N N . THR A 1 181 ? 2.916 16.588 -4.552 1.00 72.88 181 THR A N 1
ATOM 1448 C CA . THR A 1 181 ? 3.082 15.746 -3.359 1.00 72.88 181 THR A CA 1
ATOM 1449 C C . THR A 1 181 ? 4.120 16.352 -2.414 1.00 72.88 181 THR A C 1
ATOM 1451 O O . THR A 1 181 ? 3.863 16.454 -1.220 1.00 72.88 181 THR A O 1
ATOM 1454 N N . LEU A 1 182 ? 5.241 16.840 -2.949 1.00 77.00 182 LEU A N 1
ATOM 1455 C CA . LEU A 1 182 ? 6.285 17.536 -2.199 1.00 77.00 182 LEU A CA 1
ATOM 1456 C C . LEU A 1 182 ? 5.778 18.844 -1.589 1.00 77.00 182 LEU A C 1
ATOM 1458 O O . LEU A 1 182 ? 6.020 19.079 -0.413 1.00 77.00 182 LEU A O 1
ATOM 1462 N N . ALA A 1 183 ? 5.030 19.660 -2.339 1.00 76.75 183 ALA A N 1
ATOM 1463 C CA . ALA A 1 183 ? 4.432 20.890 -1.811 1.00 76.75 183 ALA A CA 1
ATOM 1464 C C . ALA A 1 183 ? 3.450 20.602 -0.663 1.00 76.75 183 ALA A C 1
ATOM 1466 O O . ALA A 1 183 ? 3.415 21.311 0.337 1.00 76.75 183 ALA A O 1
ATOM 1467 N N . VAL A 1 184 ? 2.674 19.524 -0.787 1.00 71.25 184 VAL A N 1
ATOM 1468 C CA . VAL A 1 184 ? 1.741 19.079 0.251 1.00 71.25 184 VAL A CA 1
ATOM 1469 C C . VAL A 1 184 ? 2.463 18.584 1.505 1.00 71.25 184 VAL A C 1
ATOM 1471 O O . VAL A 1 184 ? 1.938 18.787 2.594 1.00 71.25 184 VAL A O 1
ATOM 1474 N N . ILE A 1 185 ? 3.627 17.942 1.367 1.00 69.38 185 ILE A N 1
ATOM 1475 C CA . ILE A 1 185 ? 4.469 17.557 2.508 1.00 69.38 185 ILE A CA 1
ATOM 1476 C C . ILE A 1 185 ? 5.091 18.806 3.139 1.00 69.38 185 ILE A C 1
ATOM 1478 O O . ILE A 1 185 ? 5.008 18.964 4.345 1.00 69.38 185 ILE A O 1
ATOM 1482 N N . GLN A 1 186 ? 5.647 19.716 2.335 1.00 74.88 186 GLN A N 1
ATOM 1483 C CA . GLN A 1 186 ? 6.305 20.938 2.805 1.00 74.88 186 GLN A CA 1
ATOM 1484 C C . GLN A 1 186 ? 5.394 21.798 3.695 1.00 74.88 186 GLN A C 1
ATOM 1486 O O . GLN A 1 186 ? 5.834 22.230 4.751 1.00 74.88 186 GLN A O 1
ATOM 1491 N N . ASN A 1 187 ? 4.123 21.970 3.318 1.00 74.25 187 ASN A N 1
ATOM 1492 C CA . ASN A 1 187 ? 3.155 22.763 4.086 1.00 74.25 187 ASN A CA 1
ATOM 1493 C C . ASN A 1 187 ? 2.807 22.192 5.475 1.00 74.25 187 ASN A C 1
ATOM 1495 O O . ASN A 1 187 ? 2.232 22.909 6.280 1.00 74.25 187 ASN A O 1
ATOM 1499 N N . GLU A 1 188 ? 3.059 20.907 5.737 1.00 65.44 188 GLU A N 1
ATOM 1500 C CA . GLU A 1 188 ? 2.793 20.280 7.048 1.00 65.44 188 GLU A CA 1
ATOM 1501 C C . GLU A 1 188 ? 4.021 20.317 7.969 1.00 65.44 188 GLU A C 1
ATOM 1503 O O . GLU A 1 188 ? 3.938 19.934 9.133 1.00 65.44 188 GLU A O 1
ATOM 1508 N N . LEU A 1 189 ? 5.174 20.714 7.427 1.00 61.72 189 LEU A N 1
ATOM 1509 C CA . LEU A 1 189 ? 6.445 20.800 8.144 1.00 61.72 189 LEU A CA 1
ATOM 1510 C C . LEU A 1 189 ? 6.774 22.236 8.588 1.00 61.72 189 LEU A C 1
ATOM 1512 O O . LEU A 1 189 ? 7.787 22.439 9.258 1.00 61.72 189 LEU A O 1
ATOM 1516 N N . GLU A 1 190 ? 5.960 23.209 8.172 1.00 61.50 190 GLU A N 1
ATOM 1517 C CA . GLU A 1 190 ? 6.045 24.644 8.491 1.00 61.50 190 GLU A CA 1
ATOM 1518 C C . GLU A 1 190 ? 5.008 25.024 9.554 1.00 61.50 190 GLU A C 1
ATOM 1520 O O . GLU A 1 190 ? 5.379 25.789 10.474 1.00 61.50 190 GLU A O 1
#

Foldseek 3Di:
DVVLCVVLVCLVPPVPVVDPDLVNLLVLVVVLPVDDPVCNLVSLLSLLCQLVSPLALVSLLSCLVNLSLLSLLQLLQPDDDDDPNLVSNLSSLSSLLSLLVSDDPSSLVSNVVSVNLVSLLNSLVDQDADVSSLVSSLSNLVSCVVVVPNDDLVSLVSVLVSLVPHDYDPPDPSVVSSVVSNVSSVVVND

=== Feature glossary ===
Legend for the data blocks above and below:

— What the protein is —

The amino-acid sequence is the protein's primary structure: the linear order of residues from the N-terminus to the C-terminus, written in one-letter code. Everything else here — the 3D coordinates, the secondary structure, the domain annotations — is ultimately a consequence of this string.

Database cross-references. InterPro integrates a dozen domain/family signature databases into unified entries with residue-range hits. GO terms attach function/process/location labels with evidence codes. CATH codes position the fold in a four-level structural taxonomy. Organism is the NCBI-taxonomy species name.

— Where its atoms are —

The mmCIF block holds the 3D Cartesian coordinates of each backbone atom (N, Cα, C, O) in ångströms. mmCIF is the PDB's canonical archive format — a tagged-loop text representation of the atomic model.

The six renders are orthographic views along the three Cartesian axes in both directions. Representation (cartoon, sticks, or surface) and color scheme (sequence-rainbow or by-chain) vary across proteins so the training set covers all the common visualization conventions.

— Local backbone conformation —

Secondary structure is the local, repeating backbone conformation. DSSP classifies it into eight states by reading the hydrogen-bond network: three helix types (H, G, I), two β types (E, B), two non-regular types (T, S), and unstructured coil (-).

SS3 is a coarse helix/strand/coil call (letters a/b/c) made by the P-SEA algorithm from inter-Cα distances and dihedrals. It is less detailed than DSSP but needs only Cα positions.

Backbone dihedral angles. Every residue except chain termini has a φ (preceding-C → N → Cα → C) and a ψ (N → Cα → C → next-N). They are reported in degrees following the IUPAC sign convention. Secondary structure is essentially a statement about which (φ, ψ) basin each residue occupies.

— Global shape and packing —

The geometric summary reports three shape descriptors. Rg (radius of gyration) measures how spread out the Cα atoms are about their centre of mass; compact globular proteins have small Rg, elongated or unfolded ones large. Cα contacts (<8 Å, |i−j|>4) count long-range residue pairs in spatial proximity — high for tightly packed folds, near zero for rods or random coil. The bounding-box extents give the protein's footprint along x, y, z in Å.

Solvent accessibility: the surface area of each residue that a 1.4 Å water probe can touch, in Å². When only backbone atoms are present the absolute values are lower than full-atom SASA (side chains contribute most of the area) and are flagged as backbone-only.

Plot images: a contact map (which residues are close in 3D, as an N×N binary image), a Ramachandran scatter (backbone torsion angles, revealing secondary-structure composition at a glance), and — for AlphaFold structures — a PAE heatmap (pairwise prediction confidence).

— Structural neighborhood —

Foldseek's 3Di representation compresses backbone geometry into a per-residue letter drawn from a learned twenty-state alphabet. It captures the tertiary interaction pattern around each residue — which residues are packed against it in space, regardless of where they are in sequence.

Structural nearest neighbors (via Foldseek easy-search vs the PDB). Reported per hit: target PDB id, E-value, and alignment TM-score. A TM-score above ~0.5 is the conventional threshold for 'same fold'.

— Confidence and disorder —

pLDDT (predicted Local Distance Difference Test) is AlphaFold's per-residue confidence score, ranging from 0 to 100. Values above 90 indicate high confidence (typically well-packed cores); 70–90 is confident; 50–70 low confidence; below 50 usually means the region is disordered or the prediction is unreliable there. AlphaFold stores pLDDT in the mmCIF B-factor column.

For experimental (PDB) structures, the B-factor (temperature factor) quantifies the positional spread of each atom in the crystal — a combination of thermal vibration and static disorder — in units of Å². High B-factors mark flexible loops or poorly resolved regions; low B-factors mark the rigid, well-ordered core.

Predicted Aligned Error (PAE) is an AlphaFold confidence matrix: entry (i, j) is the expected error in the position of residue j, in ångströms, when the prediction is superimposed on the true structure at residue i. Low PAE within a block of residues means that block is internally rigid and well-predicted; high PAE between two blocks means their relative placement is uncertain even if each block individually is confident.